Protein AF-A0AAN6EBW5-F1 (afdb_monomer_lite)

Radius of gyration: 32.03 Å; chains: 1; bounding box: 74×70×65 Å

Structure (mmCIF, N/CA/C/O backbone):
data_AF-A0AAN6EBW5-F1
#
_entry.id   AF-A0AAN6EBW5-F1
#
loop_
_atom_site.group_PDB
_atom_site.id
_atom_site.type_symbol
_atom_site.label_atom_id
_atom_site.label_alt_id
_atom_site.label_comp_id
_atom_site.label_asym_id
_atom_site.label_entity_id
_atom_site.label_seq_id
_atom_site.pdbx_PDB_ins_code
_atom_site.Cartn_x
_atom_site.Cartn_y
_atom_site.Cartn_z
_atom_site.occupancy
_atom_site.B_iso_or_equiv
_atom_site.auth_seq_id
_atom_site.auth_comp_id
_atom_site.auth_asym_id
_atom_site.auth_atom_id
_atom_site.pdbx_PDB_model_num
ATOM 1 N N . VAL A 1 1 ? 13.581 -22.774 18.047 1.00 49.53 1 VAL A N 1
ATOM 2 C CA . VAL A 1 1 ? 13.306 -22.225 16.690 1.00 49.53 1 VAL A CA 1
ATOM 3 C C . VAL A 1 1 ? 11.815 -22.361 16.428 1.00 49.53 1 VAL A C 1
ATOM 5 O O . VAL A 1 1 ? 11.277 -23.401 16.782 1.00 49.53 1 VAL A O 1
ATOM 8 N N . LYS A 1 2 ? 11.137 -21.331 15.899 1.00 40.56 2 LYS A N 1
ATOM 9 C CA . LYS A 1 2 ? 9.674 -21.364 15.716 1.00 40.56 2 LYS A CA 1
ATOM 10 C C . LYS A 1 2 ? 9.276 -22.321 14.591 1.00 40.56 2 LYS A C 1
ATOM 12 O O . LYS A 1 2 ? 9.759 -22.180 13.473 1.00 40.56 2 LYS A O 1
ATOM 17 N N . ASN A 1 3 ? 8.376 -23.254 14.891 1.00 42.88 3 ASN A N 1
ATOM 18 C CA . ASN A 1 3 ? 7.763 -24.141 13.909 1.00 42.88 3 ASN A CA 1
ATOM 19 C C . ASN A 1 3 ? 6.398 -23.558 13.508 1.00 42.88 3 ASN A C 1
ATOM 21 O O . ASN A 1 3 ? 5.498 -23.464 14.335 1.00 42.88 3 ASN A O 1
ATOM 25 N N . ILE A 1 4 ? 6.267 -23.093 12.264 1.00 55.03 4 ILE A N 1
ATOM 26 C CA . ILE A 1 4 ? 5.112 -22.288 11.819 1.00 55.03 4 ILE A CA 1
ATOM 27 C C . ILE A 1 4 ? 3.885 -23.159 11.484 1.00 55.03 4 ILE A C 1
ATOM 29 O O . ILE A 1 4 ? 2.756 -22.674 11.527 1.00 55.03 4 ILE A O 1
ATOM 33 N N . LEU A 1 5 ? 4.081 -24.450 11.194 1.00 50.72 5 LEU A N 1
ATOM 34 C CA . LEU A 1 5 ? 3.033 -25.337 10.666 1.00 50.72 5 LEU A CA 1
ATOM 35 C C . LEU A 1 5 ? 2.151 -25.998 11.736 1.00 50.72 5 LEU A C 1
ATOM 37 O O . LEU A 1 5 ? 1.096 -26.543 11.417 1.00 50.72 5 LEU A O 1
ATOM 41 N N . ARG A 1 6 ? 2.550 -25.950 13.009 1.00 49.75 6 ARG A N 1
ATOM 42 C CA . ARG A 1 6 ? 1.735 -26.408 14.141 1.00 49.75 6 ARG A CA 1
ATOM 43 C C . ARG A 1 6 ? 1.787 -25.335 15.220 1.00 49.75 6 ARG A C 1
ATOM 45 O O . ARG A 1 6 ? 2.864 -25.038 15.722 1.00 49.75 6 ARG A O 1
ATOM 52 N N . ARG A 1 7 ? 0.628 -24.772 15.591 1.00 50.88 7 ARG A N 1
ATOM 53 C CA . ARG A 1 7 ? 0.456 -23.785 16.685 1.00 50.88 7 ARG A CA 1
ATOM 54 C C . ARG A 1 7 ? 0.639 -24.422 18.076 1.00 50.88 7 ARG A C 1
ATOM 56 O O . ARG A 1 7 ? -0.199 -24.271 18.956 1.00 50.88 7 ARG A O 1
ATOM 63 N N . VAL A 1 8 ? 1.719 -25.174 18.249 1.00 45.28 8 VAL A N 1
ATOM 64 C CA . VAL A 1 8 ? 2.131 -25.810 19.498 1.00 45.28 8 VAL A CA 1
ATOM 65 C C . VAL A 1 8 ? 3.625 -25.544 19.616 1.00 45.28 8 VAL A C 1
ATOM 67 O O . VAL A 1 8 ? 4.414 -26.060 18.823 1.00 45.28 8 VAL A O 1
ATOM 70 N N . GLU A 1 9 ? 4.013 -24.685 20.556 1.00 50.59 9 GLU A N 1
ATOM 71 C CA . GLU A 1 9 ? 5.407 -24.276 20.748 1.00 50.59 9 GLU A CA 1
ATOM 72 C C . GLU A 1 9 ? 6.195 -25.383 21.466 1.00 50.59 9 GLU A C 1
ATOM 74 O O . GLU A 1 9 ? 6.533 -25.286 22.640 1.00 50.59 9 GLU A O 1
ATOM 79 N N . CYS A 1 10 ? 6.475 -26.476 20.755 1.00 65.94 10 CYS A N 1
ATOM 80 C CA . CYS A 1 10 ? 7.380 -27.512 21.239 1.00 65.94 10 CYS A CA 1
ATOM 81 C C . CYS A 1 10 ? 8.833 -27.054 21.066 1.00 65.94 10 CYS A C 1
ATOM 83 O O . CYS A 1 10 ? 9.298 -26.837 19.943 1.00 65.94 10 CYS A O 1
ATOM 85 N N . GLU A 1 11 ? 9.575 -26.962 22.167 1.00 74.69 11 GLU A N 1
ATOM 86 C CA . GLU A 1 11 ? 11.017 -26.741 22.120 1.00 74.69 11 GLU A CA 1
ATOM 87 C C . GLU A 1 11 ? 11.724 -27.968 21.527 1.00 74.69 11 GLU A C 1
ATOM 89 O O . GLU A 1 11 ? 11.731 -29.060 22.094 1.00 74.69 11 GLU A O 1
ATOM 94 N N . VAL A 1 12 ? 12.322 -27.790 20.347 1.00 83.19 12 VAL A N 1
ATOM 95 C CA . VAL A 1 12 ? 13.115 -28.822 19.670 1.00 83.19 12 VAL A CA 1
ATOM 96 C C . VAL A 1 12 ? 14.598 -28.505 19.852 1.00 83.19 12 VAL A C 1
ATOM 98 O O . VAL A 1 12 ? 15.058 -27.427 19.471 1.00 83.19 12 VAL A O 1
ATOM 101 N N . SER A 1 13 ? 15.355 -29.458 20.403 1.00 89.38 13 SER A N 1
ATOM 102 C CA . SER A 1 13 ? 16.817 -29.380 20.532 1.00 89.38 13 SER A CA 1
ATOM 103 C C . SER A 1 13 ? 17.491 -29.164 19.172 1.00 89.38 13 SER A C 1
ATOM 105 O O . SER A 1 13 ? 17.057 -29.741 18.171 1.00 89.38 13 SER A O 1
ATOM 107 N N . ARG A 1 14 ? 18.599 -28.411 19.141 1.00 82.88 14 ARG A N 1
ATOM 108 C CA . ARG A 1 14 ? 19.338 -28.067 17.910 1.00 82.88 14 ARG A CA 1
ATOM 109 C C . ARG A 1 14 ? 19.664 -29.286 17.036 1.00 82.88 14 ARG A C 1
ATOM 111 O O . ARG A 1 14 ? 19.463 -29.225 15.829 1.00 82.88 14 ARG A O 1
ATOM 118 N N . GLU A 1 15 ? 20.102 -30.389 17.639 1.00 89.62 15 GLU A N 1
ATOM 119 C CA . GLU A 1 15 ? 20.417 -31.647 16.940 1.00 89.62 15 GLU A CA 1
ATOM 120 C C . GLU A 1 15 ? 19.208 -32.213 16.181 1.00 89.62 15 GLU A C 1
ATOM 122 O O . GLU A 1 15 ? 19.296 -32.478 14.983 1.00 89.62 15 GLU A O 1
ATOM 127 N N . LYS A 1 16 ? 18.054 -32.326 16.854 1.00 79.75 16 LYS A N 1
ATOM 128 C CA . LYS A 1 16 ? 16.791 -32.775 16.244 1.00 79.75 16 LYS A CA 1
ATOM 129 C C . LYS A 1 16 ? 16.338 -31.854 15.111 1.00 79.75 16 LYS A C 1
ATOM 131 O O . LYS A 1 16 ? 15.851 -32.351 14.102 1.00 79.75 16 LYS A O 1
ATOM 136 N N . LEU A 1 17 ? 16.522 -30.537 15.245 1.00 85.12 17 LEU A N 1
ATOM 137 C CA . LEU A 1 17 ? 16.211 -29.588 14.172 1.00 85.12 17 LEU A CA 1
ATOM 138 C C . LEU A 1 17 ? 17.114 -29.798 12.946 1.00 85.12 17 LEU A C 1
ATOM 140 O O . LEU A 1 17 ? 16.611 -29.820 11.828 1.00 85.12 17 LEU A O 1
ATOM 144 N N . CYS A 1 18 ? 18.424 -29.981 13.140 1.00 88.94 18 CYS A N 1
ATOM 145 C CA . CYS A 1 18 ? 19.354 -30.266 12.044 1.00 88.94 18 CYS A CA 1
ATOM 146 C C . CYS A 1 18 ? 19.034 -31.598 11.349 1.00 88.94 18 CYS A C 1
ATOM 148 O O . CYS A 1 18 ? 19.020 -31.653 10.123 1.00 88.94 18 CYS A O 1
ATOM 150 N N . ALA A 1 19 ? 18.727 -32.650 12.114 1.00 88.75 19 ALA A N 1
ATOM 151 C CA . ALA A 1 19 ? 18.309 -33.937 11.560 1.00 88.75 19 ALA A CA 1
ATOM 152 C C . ALA A 1 19 ? 17.011 -33.819 10.740 1.00 88.75 19 ALA A C 1
ATOM 154 O O . ALA A 1 19 ? 16.925 -34.368 9.644 1.00 88.75 19 ALA A O 1
ATOM 155 N N . TRP A 1 20 ? 16.030 -33.059 11.239 1.00 90.81 20 TRP A N 1
ATOM 156 C CA . TRP A 1 20 ? 14.759 -32.835 10.548 1.00 90.81 20 TRP A CA 1
ATOM 157 C C . TRP A 1 20 ? 14.937 -32.035 9.249 1.00 90.81 20 TRP A C 1
ATOM 159 O O . TRP A 1 20 ? 14.422 -32.443 8.216 1.00 90.81 20 TRP A O 1
ATOM 169 N N . LEU A 1 21 ? 15.738 -30.962 9.264 1.00 91.62 21 LEU A N 1
ATOM 170 C CA . LEU A 1 21 ? 16.037 -30.169 8.063 1.00 91.62 21 LEU A CA 1
ATOM 171 C C . LEU A 1 21 ? 16.786 -30.974 6.990 1.00 91.62 21 LEU A C 1
ATOM 173 O O . LEU A 1 21 ? 16.494 -30.821 5.809 1.00 91.62 21 LEU A O 1
ATOM 177 N N . HIS A 1 22 ? 17.731 -31.843 7.364 1.00 94.06 22 HIS A N 1
ATOM 178 C CA . HIS A 1 22 ? 18.400 -32.710 6.387 1.00 94.06 22 HIS A CA 1
ATOM 179 C C . HIS A 1 22 ? 17.449 -33.748 5.771 1.00 94.06 22 HIS A C 1
ATOM 181 O O . HIS A 1 22 ? 17.570 -34.040 4.582 1.00 94.06 22 HIS A O 1
ATOM 187 N N . ALA A 1 23 ? 16.498 -34.279 6.547 1.00 92.62 23 ALA A N 1
ATOM 188 C CA . ALA A 1 23 ? 15.470 -35.181 6.029 1.00 92.62 23 ALA A CA 1
ATOM 189 C C . ALA A 1 23 ? 14.519 -34.462 5.053 1.00 92.62 23 ALA A C 1
ATOM 191 O O . ALA A 1 23 ? 14.296 -34.959 3.953 1.00 92.62 23 ALA A O 1
ATOM 192 N N . ASP A 1 24 ? 14.040 -33.271 5.422 1.00 92.25 24 ASP A N 1
ATOM 193 C CA . ASP A 1 24 ? 13.138 -32.425 4.624 1.00 92.25 24 ASP A CA 1
ATOM 194 C C . ASP A 1 24 ? 13.776 -32.003 3.282 1.00 92.25 24 ASP A C 1
ATOM 196 O O . ASP A 1 24 ? 13.194 -32.196 2.216 1.00 92.25 24 ASP A O 1
ATOM 200 N N . ILE A 1 25 ? 15.040 -31.555 3.303 1.00 92.69 25 ILE A N 1
ATOM 201 C CA . ILE A 1 25 ? 15.814 -31.243 2.085 1.00 92.69 25 ILE A CA 1
ATOM 202 C C . ILE A 1 25 ? 15.998 -32.492 1.203 1.00 92.69 25 ILE A C 1
ATOM 204 O O . ILE A 1 25 ? 15.897 -32.404 -0.023 1.00 92.69 25 ILE A O 1
ATOM 208 N N . GLY A 1 26 ? 16.258 -33.657 1.806 1.00 93.38 26 GLY A N 1
ATOM 209 C CA . GLY A 1 26 ? 16.386 -34.923 1.081 1.00 93.38 26 GLY A CA 1
ATOM 210 C C . GLY A 1 26 ? 15.079 -35.371 0.420 1.00 93.38 26 GLY A C 1
ATOM 211 O O . GLY A 1 26 ? 15.094 -35.841 -0.719 1.00 93.38 26 GLY A O 1
ATOM 212 N N . GLU A 1 27 ? 13.944 -35.187 1.096 1.00 92.75 27 GLU A N 1
ATOM 213 C CA . GLU A 1 27 ? 12.621 -35.472 0.538 1.00 92.75 27 GLU A CA 1
ATOM 214 C C . GLU A 1 27 ? 12.268 -34.510 -0.605 1.00 92.75 27 GLU A C 1
ATOM 216 O O . GLU A 1 27 ? 11.838 -34.968 -1.666 1.00 92.75 27 GLU A O 1
ATOM 221 N N . GLN A 1 28 ? 12.532 -33.209 -0.448 1.00 90.81 28 GLN A N 1
ATOM 222 C CA . GLN A 1 28 ? 12.297 -32.216 -1.498 1.00 90.81 28 GLN A CA 1
ATOM 223 C C . GLN A 1 28 ? 13.108 -32.527 -2.768 1.00 90.81 28 GLN A C 1
ATOM 225 O O . GLN A 1 28 ? 12.546 -32.549 -3.862 1.00 90.81 28 GLN A O 1
ATOM 230 N N . LEU A 1 29 ? 14.396 -32.870 -2.637 1.00 92.38 29 LEU A N 1
ATOM 231 C CA . LEU A 1 29 ? 15.234 -33.289 -3.772 1.00 92.38 29 LEU A CA 1
ATOM 232 C C . LEU A 1 29 ? 14.689 -34.543 -4.477 1.00 92.38 29 LEU A C 1
ATOM 234 O O . LEU A 1 29 ? 14.744 -34.642 -5.705 1.00 92.38 29 LEU A O 1
ATOM 238 N N . ARG A 1 30 ? 14.134 -35.498 -3.719 1.00 93.88 30 ARG A N 1
ATOM 239 C CA . ARG A 1 30 ? 13.504 -36.708 -4.271 1.00 93.88 30 ARG A CA 1
ATOM 240 C C . ARG A 1 30 ? 12.235 -36.375 -5.068 1.00 93.88 30 ARG A C 1
ATOM 242 O O . ARG A 1 30 ? 11.997 -36.988 -6.108 1.00 93.88 30 ARG A O 1
ATOM 249 N N . LEU A 1 31 ? 11.431 -35.420 -4.598 1.00 89.94 31 LEU A N 1
ATOM 250 C CA . LEU A 1 31 ? 10.229 -34.944 -5.292 1.00 89.94 31 LEU A CA 1
ATOM 251 C C . LEU A 1 31 ? 10.572 -34.157 -6.568 1.00 89.94 31 LEU A C 1
ATOM 253 O O . LEU A 1 31 ? 9.929 -34.358 -7.600 1.00 89.94 31 LEU A O 1
ATOM 257 N N . ASP A 1 32 ? 11.611 -33.322 -6.537 1.00 85.56 32 ASP A N 1
ATOM 258 C CA . ASP A 1 32 ? 12.073 -32.562 -7.705 1.00 85.56 32 ASP A CA 1
ATOM 259 C C . ASP A 1 32 ? 12.579 -33.498 -8.826 1.00 85.56 32 ASP A C 1
ATOM 261 O O . ASP A 1 32 ? 12.238 -33.317 -9.995 1.00 85.56 32 ASP A O 1
ATOM 265 N N . LEU A 1 33 ? 13.308 -34.569 -8.479 1.00 86.12 33 LEU A N 1
ATOM 266 C CA . LEU A 1 33 ? 13.688 -35.632 -9.424 1.00 86.12 33 LEU A CA 1
ATOM 267 C C . LEU A 1 33 ? 12.458 -36.330 -10.033 1.00 86.12 33 LEU A C 1
ATOM 269 O O . LEU A 1 33 ? 12.346 -36.440 -11.255 1.00 86.12 33 LEU A O 1
ATOM 273 N N . GLN A 1 34 ? 11.506 -36.748 -9.193 1.00 84.81 34 GLN A N 1
ATOM 274 C CA . GLN A 1 34 ? 10.309 -37.479 -9.625 1.00 84.81 34 GLN A CA 1
ATOM 275 C C . GLN A 1 34 ? 9.372 -36.626 -10.507 1.00 84.81 34 GLN A C 1
ATOM 277 O O . GLN A 1 34 ? 8.735 -37.137 -11.430 1.00 84.81 34 GLN A O 1
ATOM 282 N N . THR A 1 35 ? 9.297 -35.315 -10.262 1.00 80.12 35 THR A N 1
ATOM 283 C CA . THR A 1 35 ? 8.516 -34.381 -11.093 1.00 80.12 35 THR A CA 1
ATOM 284 C C . THR A 1 35 ? 9.205 -34.027 -12.411 1.00 80.12 35 THR A C 1
ATOM 286 O O . THR A 1 35 ? 8.514 -33.734 -13.390 1.00 80.12 35 THR A O 1
ATOM 289 N N . HIS A 1 36 ? 10.538 -34.108 -12.489 1.00 72.94 36 HIS A N 1
ATOM 290 C CA . HIS A 1 36 ? 11.264 -33.899 -13.740 1.00 72.94 36 HIS A CA 1
ATOM 291 C C . HIS A 1 36 ? 11.037 -35.044 -14.743 1.00 72.94 36 HIS A C 1
ATOM 293 O O . HIS A 1 36 ? 10.813 -34.778 -15.924 1.00 72.94 36 HIS A O 1
ATOM 299 N N . GLU A 1 37 ? 11.014 -36.306 -14.295 1.00 66.50 37 GLU A N 1
ATOM 300 C CA . GLU A 1 37 ? 10.726 -37.457 -15.174 1.00 66.50 37 GLU A CA 1
ATOM 301 C C . GLU A 1 37 ? 9.323 -37.370 -15.797 1.00 66.50 37 GLU A C 1
ATOM 303 O O . GLU A 1 37 ? 9.168 -37.512 -17.013 1.00 66.50 37 GLU A O 1
ATOM 308 N N . MET A 1 38 ? 8.315 -37.017 -14.991 1.00 61.47 38 MET A N 1
ATOM 309 C CA . MET A 1 38 ? 6.926 -36.818 -15.437 1.00 61.47 38 MET A CA 1
ATOM 310 C C . MET A 1 38 ? 6.768 -35.710 -16.495 1.00 61.47 38 MET A C 1
ATOM 312 O O . MET A 1 38 ? 5.769 -35.684 -17.211 1.00 61.47 38 MET A O 1
ATOM 316 N N . ARG A 1 39 ? 7.739 -34.793 -16.622 1.00 58.03 39 ARG A N 1
ATOM 317 C CA . ARG A 1 39 ? 7.708 -33.692 -17.600 1.00 58.03 39 ARG A CA 1
ATOM 318 C C . ARG A 1 39 ? 8.491 -33.983 -18.887 1.00 58.03 39 ARG A C 1
AT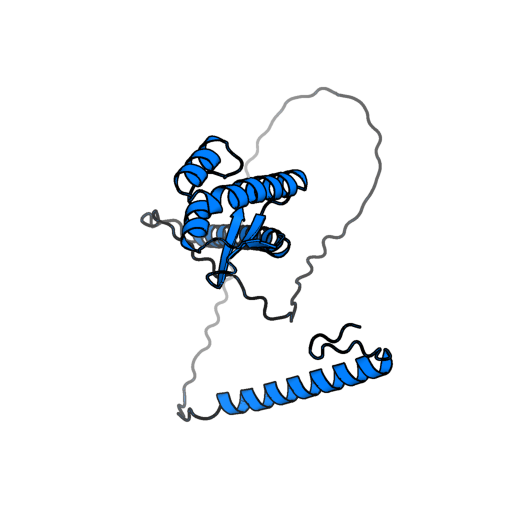OM 320 O O . ARG A 1 39 ? 8.333 -33.251 -19.862 1.00 58.03 39 ARG A O 1
ATOM 327 N N . SER A 1 40 ? 9.313 -35.031 -18.919 1.00 57.84 40 SER A N 1
ATOM 328 C CA . SER A 1 40 ? 10.160 -35.374 -20.075 1.00 57.84 40 SER A CA 1
ATOM 329 C C . SER A 1 40 ? 9.579 -36.466 -20.989 1.00 57.84 40 SER A C 1
ATOM 331 O O . SER A 1 40 ? 10.153 -36.748 -22.038 1.00 57.84 40 SER A O 1
ATOM 333 N N . GLY A 1 41 ? 8.444 -37.074 -20.628 1.00 49.56 41 GLY A N 1
ATOM 334 C CA . GLY A 1 41 ? 7.917 -38.277 -21.280 1.00 49.56 41 GLY A CA 1
ATOM 335 C C . GLY A 1 41 ? 6.673 -38.100 -22.158 1.00 49.56 41 GLY A C 1
ATOM 336 O O . GLY A 1 41 ? 5.631 -38.607 -21.780 1.00 49.56 41 GLY A O 1
ATOM 337 N N . THR A 1 42 ? 6.791 -37.459 -23.329 1.00 46.47 42 THR A N 1
ATOM 338 C CA . THR A 1 42 ? 6.214 -37.919 -24.626 1.00 46.47 42 THR A CA 1
ATOM 339 C C . THR A 1 42 ? 6.534 -36.903 -25.726 1.00 46.47 42 THR A C 1
ATOM 341 O O . THR A 1 42 ? 5.951 -35.822 -25.772 1.00 46.47 42 THR A O 1
ATOM 344 N N . GLY A 1 43 ? 7.442 -37.259 -26.635 1.00 43.25 43 GLY A N 1
ATOM 345 C CA . GLY A 1 43 ? 7.878 -36.383 -27.729 1.00 43.25 43 GLY A CA 1
ATOM 346 C C . GLY A 1 43 ? 8.818 -37.080 -28.711 1.00 43.25 43 GLY A C 1
ATOM 347 O O . GLY A 1 43 ? 9.793 -36.488 -29.161 1.00 43.25 43 GLY A O 1
ATOM 348 N N . LEU A 1 44 ? 8.565 -38.362 -28.998 1.00 52.84 44 LEU A N 1
ATOM 349 C CA . LEU A 1 44 ? 9.342 -39.137 -29.964 1.00 52.84 44 LEU A CA 1
ATOM 350 C C . LEU A 1 44 ? 9.110 -38.607 -31.385 1.00 52.84 44 LEU A C 1
ATOM 352 O O . LEU A 1 44 ? 8.140 -38.990 -32.035 1.00 52.84 44 LEU A O 1
ATOM 356 N N . VAL A 1 45 ? 10.040 -37.800 -31.897 1.00 49.12 45 VAL A N 1
ATOM 357 C CA . VAL A 1 45 ? 10.257 -37.674 -33.344 1.00 49.12 45 VAL A CA 1
ATOM 358 C C . VAL A 1 45 ? 11.753 -37.775 -33.622 1.00 49.12 45 VAL A C 1
ATOM 360 O O . VAL A 1 45 ? 12.527 -36.869 -33.326 1.00 49.12 45 VAL A O 1
ATOM 363 N N . SER A 1 46 ? 12.156 -38.918 -34.176 1.00 46.56 46 SER A N 1
ATOM 364 C CA . SER A 1 46 ? 13.498 -39.128 -34.718 1.00 46.56 46 SER A CA 1
ATOM 365 C C . SER A 1 46 ? 13.688 -38.275 -35.977 1.00 46.56 46 SER A C 1
ATOM 367 O O . SER A 1 46 ? 12.806 -38.249 -36.835 1.00 46.56 46 SER A O 1
ATOM 369 N N . GLY A 1 47 ? 14.829 -37.596 -36.101 1.00 38.22 47 GLY A N 1
ATOM 370 C CA . GLY A 1 47 ? 15.151 -36.726 -37.236 1.00 38.22 47 GLY A CA 1
ATOM 371 C C . GLY A 1 47 ? 16.661 -36.618 -37.435 1.00 38.22 47 GLY A C 1
ATOM 372 O O . GLY A 1 47 ? 17.340 -35.908 -36.701 1.00 38.22 47 GLY A O 1
ATOM 373 N N . MET A 1 48 ? 17.185 -37.371 -38.401 1.00 44.19 48 MET A N 1
ATOM 374 C CA . MET A 1 48 ? 18.617 -37.494 -38.704 1.00 44.19 48 MET A CA 1
ATOM 375 C C . MET A 1 48 ? 19.173 -36.313 -39.521 1.00 44.19 48 MET A C 1
ATOM 377 O O . MET A 1 48 ? 18.455 -35.756 -40.345 1.00 44.19 48 MET A O 1
ATOM 381 N N . ASN A 1 49 ? 20.500 -36.115 -39.426 1.00 37.78 49 ASN A N 1
ATOM 382 C CA . ASN A 1 49 ? 21.381 -35.457 -40.416 1.00 37.78 49 ASN A CA 1
ATOM 383 C C . ASN A 1 49 ? 21.181 -33.928 -40.641 1.00 37.78 49 ASN A C 1
ATOM 385 O O . ASN A 1 49 ? 20.134 -33.379 -40.336 1.00 37.78 49 ASN A O 1
ATOM 389 N N . THR A 1 50 ? 22.150 -33.136 -41.132 1.00 41.41 50 THR A N 1
ATOM 390 C CA . THR A 1 50 ? 23.489 -33.391 -41.723 1.00 41.41 50 THR A CA 1
ATOM 391 C C . THR A 1 50 ? 24.575 -32.423 -41.210 1.00 41.41 50 THR A C 1
ATOM 393 O O . THR A 1 50 ? 24.303 -31.285 -40.843 1.00 41.41 50 THR A O 1
ATOM 396 N N . SER A 1 51 ? 25.827 -32.868 -41.337 1.00 42.19 51 SER A N 1
ATOM 397 C CA . SER A 1 51 ? 27.096 -32.124 -41.470 1.00 42.19 51 SER A CA 1
ATOM 398 C C . SER A 1 51 ? 27.064 -30.811 -42.289 1.00 42.19 51 SER A C 1
ATOM 400 O O . SER A 1 51 ? 26.273 -30.738 -43.224 1.00 42.19 51 SER A O 1
ATOM 402 N N . ILE A 1 52 ? 28.023 -29.879 -42.058 1.00 41.03 52 ILE A N 1
ATOM 403 C CA . ILE A 1 52 ? 29.003 -29.324 -43.055 1.00 41.03 52 ILE A CA 1
ATOM 404 C C . ILE A 1 52 ? 29.752 -28.038 -42.587 1.00 41.03 52 ILE A C 1
ATOM 406 O O . ILE A 1 52 ? 29.131 -27.105 -42.094 1.00 41.03 52 ILE A O 1
ATOM 410 N N . SER A 1 53 ? 31.073 -27.972 -42.870 1.00 38.22 53 SER A N 1
ATOM 411 C CA . SER A 1 53 ? 32.010 -26.802 -42.881 1.00 38.22 53 SER A CA 1
ATOM 412 C C . SER A 1 53 ? 32.211 -25.997 -41.572 1.00 38.22 53 SER A C 1
ATOM 414 O O . SER A 1 53 ? 31.250 -25.622 -40.922 1.00 38.22 53 SER A O 1
ATOM 416 N N . MET A 1 54 ? 33.411 -25.666 -41.064 1.00 44.06 54 MET A N 1
ATOM 417 C CA . MET A 1 54 ? 34.730 -25.321 -41.647 1.00 44.06 54 MET A CA 1
ATOM 418 C C . MET A 1 54 ? 34.744 -24.146 -42.641 1.00 44.06 54 MET A C 1
ATOM 420 O O . MET A 1 54 ? 34.718 -24.357 -43.847 1.00 44.06 54 MET A O 1
ATOM 424 N N . VAL A 1 55 ? 34.940 -22.926 -42.124 1.00 45.88 55 VAL A N 1
ATOM 425 C CA . VAL A 1 55 ? 35.643 -21.832 -42.823 1.00 45.88 55 VAL A CA 1
ATOM 426 C C . VAL A 1 55 ? 36.536 -21.115 -41.808 1.00 45.88 55 VAL A C 1
ATOM 428 O O . VAL A 1 55 ? 36.037 -20.482 -40.878 1.00 45.88 55 VAL A O 1
ATOM 431 N N . GLY A 1 56 ? 37.854 -21.218 -41.979 1.00 43.28 56 GLY A N 1
ATOM 432 C CA . GLY A 1 56 ? 38.809 -20.331 -41.313 1.00 43.28 56 GLY A CA 1
ATOM 433 C C . GLY A 1 56 ? 38.916 -19.000 -42.059 1.00 43.28 56 GLY A C 1
ATOM 434 O O . GLY A 1 56 ? 38.652 -18.938 -43.261 1.00 43.28 56 GLY A O 1
ATOM 435 N N . ARG A 1 57 ? 39.315 -17.930 -41.365 1.00 42.38 57 ARG A N 1
ATOM 436 C CA . ARG A 1 57 ? 39.719 -16.684 -42.024 1.00 42.38 57 ARG A CA 1
ATOM 437 C C . ARG A 1 57 ? 40.745 -15.922 -41.197 1.00 42.38 57 ARG A C 1
ATOM 439 O O . ARG A 1 57 ? 40.395 -15.117 -40.336 1.00 42.38 57 ARG A O 1
ATOM 446 N N . ASP A 1 58 ? 42.006 -16.160 -41.525 1.00 43.25 58 ASP A N 1
ATOM 447 C CA . ASP A 1 58 ? 43.116 -15.306 -41.128 1.00 43.25 58 ASP A CA 1
ATOM 448 C C . ASP A 1 58 ? 42.999 -13.924 -41.793 1.00 43.25 58 ASP A C 1
ATOM 450 O O . ASP A 1 58 ? 42.374 -13.758 -42.847 1.00 43.25 58 ASP A O 1
ATOM 454 N N . GLY A 1 59 ? 43.585 -12.910 -41.158 1.00 41.72 59 GLY A N 1
ATOM 455 C CA . GLY A 1 59 ? 43.440 -11.515 -41.574 1.00 41.72 59 GLY A CA 1
ATOM 456 C C . GLY A 1 59 ? 44.438 -10.597 -40.880 1.00 41.72 59 GLY A C 1
ATOM 457 O O . GLY A 1 59 ? 44.053 -9.741 -40.088 1.00 41.72 59 GLY A O 1
ATOM 458 N N . SER A 1 60 ? 45.724 -10.795 -41.159 1.00 52.53 60 SER A N 1
ATOM 459 C CA . SER A 1 60 ? 46.798 -9.879 -40.774 1.00 52.53 60 SER A CA 1
ATOM 460 C C . SER A 1 60 ? 46.724 -8.569 -41.576 1.00 52.53 60 SER A C 1
ATOM 462 O O . SER A 1 60 ? 46.443 -8.575 -42.774 1.00 52.53 60 SER A O 1
ATOM 464 N N . GLY A 1 61 ? 46.981 -7.433 -40.915 1.00 39.03 61 GLY A N 1
ATOM 465 C CA . GLY A 1 61 ? 46.886 -6.104 -41.529 1.00 39.03 61 GLY A CA 1
ATOM 466 C C . GLY A 1 61 ? 47.574 -5.000 -40.720 1.00 39.03 61 GLY A C 1
ATOM 467 O O . GLY A 1 61 ? 47.042 -4.510 -39.729 1.00 39.03 61 GLY A O 1
ATOM 468 N N . THR A 1 62 ? 48.763 -4.617 -41.181 1.00 44.06 62 THR A N 1
ATOM 469 C CA . THR A 1 62 ? 49.497 -3.354 -40.942 1.00 44.06 62 THR A CA 1
ATOM 470 C C . THR A 1 62 ? 48.633 -2.106 -41.290 1.00 44.06 62 THR A C 1
ATOM 472 O O . THR A 1 62 ? 47.593 -2.260 -41.916 1.00 44.06 62 THR A O 1
ATOM 475 N N . GLN A 1 63 ? 48.935 -0.834 -40.960 1.00 38.78 63 GLN A N 1
ATOM 476 C CA . GLN A 1 63 ? 50.208 -0.131 -40.708 1.00 38.78 63 GLN A CA 1
ATOM 477 C C . GLN A 1 63 ? 49.986 1.263 -40.029 1.00 38.78 63 GLN A C 1
ATOM 479 O O . GLN A 1 63 ? 48.907 1.829 -40.137 1.00 38.78 63 GLN A O 1
ATOM 484 N N . LEU A 1 64 ? 51.041 1.792 -39.383 1.00 41.81 64 LEU A N 1
ATOM 485 C CA . LEU A 1 64 ? 51.519 3.196 -39.186 1.00 41.81 64 LEU A CA 1
ATOM 486 C C . LEU A 1 64 ? 50.637 4.465 -39.420 1.00 41.81 64 LEU A C 1
ATOM 488 O O . LEU A 1 64 ? 49.906 4.569 -40.396 1.00 41.81 64 LEU A O 1
ATOM 492 N N . GLY A 1 65 ? 50.909 5.524 -38.623 1.00 35.56 65 GLY A N 1
ATOM 493 C CA . GLY A 1 65 ? 50.555 6.939 -38.913 1.00 35.56 65 GLY A CA 1
ATOM 494 C C . GLY A 1 65 ? 50.276 7.814 -37.663 1.00 35.56 65 GLY A C 1
ATOM 495 O O . GLY A 1 65 ? 49.134 7.896 -37.236 1.00 35.56 65 GLY A O 1
ATOM 496 N N . LEU A 1 66 ? 51.261 8.274 -36.874 1.00 42.75 66 LEU A N 1
ATOM 497 C CA . LEU A 1 66 ? 52.066 9.520 -36.992 1.00 42.75 66 LEU A CA 1
ATOM 498 C C . LEU A 1 66 ? 51.342 10.887 -36.812 1.00 42.75 66 LEU A C 1
ATOM 500 O O . LEU A 1 66 ? 50.656 11.373 -37.699 1.00 42.75 66 LEU A O 1
ATOM 504 N N . SER A 1 67 ? 51.674 11.538 -35.680 1.00 39.78 67 SER A N 1
ATOM 505 C CA . SER A 1 67 ? 51.913 12.987 -35.450 1.00 39.78 67 SER A CA 1
ATOM 506 C C . SER A 1 67 ? 50.861 14.077 -35.748 1.00 39.78 67 SER A C 1
ATOM 508 O O . SER A 1 67 ? 50.560 14.352 -36.903 1.00 39.78 67 SER A O 1
ATOM 510 N N . SER A 1 68 ? 50.577 14.905 -34.727 1.00 44.09 68 SER A N 1
ATOM 511 C CA . SER A 1 68 ? 50.768 16.375 -34.802 1.00 44.09 68 SER A CA 1
ATOM 512 C C . SER A 1 68 ? 50.802 17.034 -33.408 1.00 44.09 68 SER A C 1
ATOM 514 O O . SER A 1 68 ? 50.078 16.609 -32.510 1.00 44.09 68 SER A O 1
ATOM 516 N N . SER A 1 69 ? 51.625 18.075 -33.238 1.00 46.75 69 SER A N 1
ATOM 517 C CA . SER A 1 69 ? 51.964 18.720 -31.951 1.00 46.75 69 SER A CA 1
ATOM 518 C C . SER A 1 69 ? 51.274 20.078 -31.716 1.00 46.75 69 SER A C 1
ATOM 520 O O . SER A 1 69 ? 50.938 20.771 -32.669 1.00 46.75 69 SER A O 1
ATOM 522 N N . GLY A 1 70 ? 51.193 20.511 -30.449 1.00 38.41 70 GLY A N 1
ATOM 523 C CA . GLY A 1 70 ? 50.903 21.894 -30.007 1.00 38.41 70 GLY A CA 1
ATOM 524 C C . GLY A 1 70 ? 50.568 21.909 -28.502 1.00 38.41 70 GLY A C 1
ATOM 525 O O . GLY A 1 70 ? 49.634 21.230 -28.102 1.00 38.41 70 GLY A O 1
ATOM 526 N N . ALA A 1 71 ? 51.371 22.444 -27.568 1.00 42.81 71 ALA A N 1
ATOM 527 C CA . ALA A 1 71 ? 51.801 23.843 -27.364 1.00 42.81 71 ALA A CA 1
ATOM 528 C C . ALA A 1 71 ? 50.607 24.798 -27.102 1.00 42.81 71 ALA A C 1
ATOM 530 O O . ALA A 1 71 ? 49.673 24.796 -27.888 1.00 42.81 71 ALA A O 1
ATOM 531 N N . ARG A 1 72 ? 50.581 25.669 -26.074 1.00 44.53 72 ARG A N 1
ATOM 532 C CA . ARG A 1 72 ? 51.572 26.045 -25.031 1.00 44.53 72 ARG A CA 1
ATOM 533 C C . ARG A 1 72 ? 50.908 27.001 -24.000 1.00 44.53 72 ARG A C 1
ATOM 535 O O . ARG A 1 72 ? 50.170 27.854 -24.467 1.00 44.53 72 ARG A O 1
ATOM 542 N N . LEU A 1 73 ? 51.324 26.976 -22.713 1.00 44.34 73 LEU A N 1
ATOM 543 C CA . LEU A 1 73 ? 51.280 28.093 -21.710 1.00 44.34 73 LEU A CA 1
ATOM 544 C C . LEU A 1 73 ? 49.864 28.668 -21.367 1.00 44.34 73 LEU A C 1
ATOM 546 O O . LEU A 1 73 ? 48.950 28.554 -22.163 1.00 44.34 73 LEU A O 1
ATOM 550 N N . SER A 1 74 ? 49.509 29.288 -20.232 1.00 41.62 74 SER A N 1
ATOM 551 C CA . SER A 1 74 ? 50.108 29.657 -18.921 1.00 41.62 74 SER A CA 1
ATOM 552 C C . SER A 1 74 ? 48.986 29.472 -17.850 1.00 41.62 74 SER A C 1
ATOM 554 O O . SER A 1 74 ? 47.877 29.115 -18.234 1.00 41.62 74 SER A O 1
ATOM 556 N N . SER A 1 75 ? 49.076 29.692 -16.529 1.00 44.50 75 SER A N 1
ATOM 557 C CA . SER A 1 75 ? 50.113 30.062 -15.537 1.00 44.50 75 SER A CA 1
ATOM 558 C C . SER A 1 75 ? 49.565 29.725 -14.121 1.00 44.50 75 SER A C 1
ATOM 560 O O . SER A 1 75 ? 48.409 29.332 -13.990 1.00 44.50 75 SER A O 1
ATOM 562 N N . ALA A 1 76 ? 50.368 29.883 -13.060 1.00 49.47 76 ALA A N 1
ATOM 563 C CA . ALA A 1 76 ? 49.944 29.749 -11.650 1.00 49.47 76 ALA A CA 1
ATOM 564 C C . ALA A 1 76 ? 49.506 31.129 -11.049 1.00 49.47 76 ALA A C 1
ATOM 566 O O . ALA A 1 76 ? 49.580 32.107 -11.800 1.00 49.47 76 ALA A O 1
ATOM 567 N N . PRO A 1 77 ? 49.043 31.264 -9.774 1.00 61.41 77 PRO A N 1
ATOM 568 C CA . PRO A 1 77 ? 49.826 30.876 -8.588 1.00 61.41 77 PRO A CA 1
ATOM 569 C C . PRO A 1 77 ? 49.064 30.230 -7.397 1.00 61.41 77 PRO A C 1
ATOM 571 O O . PRO A 1 77 ? 47.878 30.440 -7.175 1.00 61.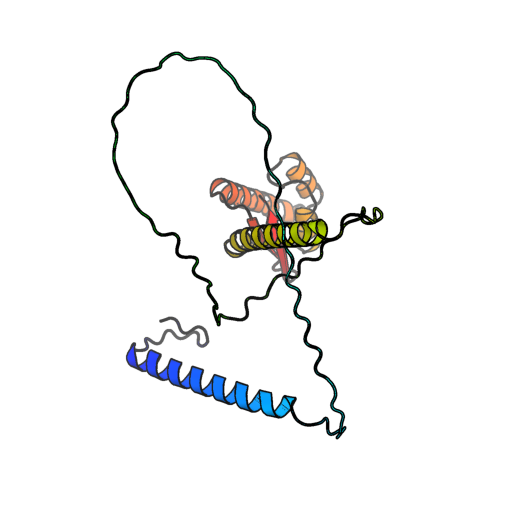41 77 PRO A O 1
ATOM 574 N N . SER A 1 78 ? 49.834 29.464 -6.613 1.00 57.03 78 SER A N 1
ATOM 575 C CA . SER A 1 78 ? 49.755 29.232 -5.153 1.00 57.03 78 SER A CA 1
ATOM 576 C C . SER A 1 78 ? 48.413 29.298 -4.395 1.00 57.03 78 SER A C 1
ATOM 578 O O . SER A 1 78 ? 47.864 30.376 -4.173 1.00 57.03 78 SER A O 1
ATOM 580 N N . ASN A 1 79 ? 48.074 28.192 -3.721 1.00 46.31 79 ASN A N 1
ATOM 581 C CA . ASN A 1 79 ? 47.620 28.265 -2.327 1.00 46.31 79 ASN A CA 1
ATOM 582 C C . ASN A 1 79 ? 48.326 27.188 -1.479 1.00 46.31 79 ASN A C 1
ATOM 584 O O . ASN A 1 79 ? 48.685 26.129 -1.995 1.00 46.31 79 ASN A O 1
ATOM 588 N N . MET A 1 80 ? 48.594 27.485 -0.206 1.00 51.34 80 MET A N 1
ATOM 589 C CA . MET A 1 80 ? 49.468 26.690 0.663 1.00 51.34 80 MET A CA 1
ATOM 590 C C . MET A 1 80 ? 48.711 25.668 1.519 1.00 51.34 80 MET A C 1
ATOM 592 O O . MET A 1 80 ? 47.666 25.970 2.080 1.00 51.34 80 MET A O 1
ATOM 596 N N . GLY A 1 81 ? 49.359 24.520 1.744 1.00 44.62 81 GLY A N 1
ATOM 597 C CA . GLY A 1 81 ? 49.311 23.806 3.023 1.00 44.62 81 GLY A CA 1
ATOM 598 C C . GLY A 1 81 ? 48.143 22.849 3.275 1.00 44.62 81 GLY A C 1
ATOM 599 O O . GLY A 1 81 ? 47.101 23.244 3.786 1.00 44.62 81 GLY A O 1
ATOM 600 N N . SER A 1 82 ? 48.390 21.544 3.114 1.00 43.50 82 SER A N 1
ATOM 601 C CA . SER A 1 82 ? 48.147 20.569 4.198 1.00 43.50 82 SER A CA 1
ATOM 602 C C . SER A 1 82 ? 48.798 19.201 3.931 1.00 43.50 82 SER A C 1
ATOM 604 O O . SER A 1 82 ? 48.673 18.620 2.861 1.00 43.50 82 SER A O 1
ATOM 606 N N . VAL A 1 83 ? 49.517 18.747 4.960 1.00 62.59 83 VAL A N 1
ATOM 607 C CA . VAL A 1 83 ? 49.946 17.392 5.362 1.00 62.59 83 VAL A CA 1
ATOM 608 C C . VAL A 1 83 ? 49.553 16.191 4.465 1.00 62.59 83 VAL A C 1
ATOM 610 O O . VAL A 1 83 ? 48.366 15.967 4.236 1.00 62.59 83 VAL A O 1
ATOM 613 N N . PRO A 1 84 ? 50.505 15.315 4.075 1.00 49.12 84 PRO A N 1
ATOM 614 C CA . PRO A 1 84 ? 50.183 14.019 3.484 1.00 49.12 84 PRO A CA 1
ATOM 615 C C . PRO A 1 84 ? 49.853 12.979 4.569 1.00 49.12 84 PRO A C 1
ATOM 617 O O . PRO A 1 84 ? 50.645 12.772 5.488 1.00 49.12 84 PRO A O 1
ATOM 620 N N . LEU A 1 85 ? 48.749 12.241 4.413 1.00 44.03 85 LEU A N 1
ATOM 621 C CA . LEU A 1 85 ? 48.579 10.947 5.081 1.00 44.03 85 LEU A CA 1
ATOM 622 C C . LEU A 1 85 ? 48.381 9.847 4.037 1.00 44.03 85 LEU A C 1
ATOM 624 O O . LEU A 1 85 ? 47.406 9.816 3.290 1.00 44.03 85 LEU A O 1
ATOM 628 N N . ASN A 1 86 ? 49.372 8.965 3.975 1.00 41.06 86 ASN A N 1
ATOM 629 C CA . ASN A 1 86 ? 49.444 7.854 3.043 1.00 41.06 86 ASN A CA 1
ATOM 630 C C . ASN A 1 86 ? 48.500 6.726 3.492 1.00 41.06 86 ASN A C 1
ATOM 632 O O . ASN A 1 86 ? 48.666 6.182 4.583 1.00 41.06 86 ASN A O 1
ATOM 636 N N . THR A 1 87 ? 47.533 6.327 2.664 1.00 41.72 87 THR A N 1
ATOM 637 C CA . THR A 1 87 ? 46.783 5.077 2.878 1.00 41.72 87 THR A CA 1
ATOM 638 C C . THR A 1 87 ? 46.506 4.396 1.544 1.00 41.72 87 THR A C 1
ATOM 640 O O . THR A 1 87 ? 45.506 4.634 0.871 1.00 41.72 87 THR A O 1
ATOM 643 N N . HIS A 1 88 ? 47.443 3.541 1.149 1.00 44.50 88 HIS A N 1
ATOM 644 C CA . HIS A 1 88 ? 47.330 2.695 -0.026 1.00 44.50 88 HIS A CA 1
ATOM 645 C C . HIS A 1 88 ? 46.501 1.447 0.302 1.00 44.50 88 HIS A C 1
ATOM 647 O O . HIS A 1 88 ? 46.975 0.563 1.010 1.00 44.50 88 HIS A O 1
ATOM 653 N N . ILE A 1 89 ? 45.283 1.354 -0.240 1.00 42.00 89 ILE A N 1
ATOM 654 C CA . ILE A 1 89 ? 44.526 0.097 -0.303 1.00 42.00 89 ILE A CA 1
ATOM 655 C C . ILE A 1 89 ? 44.077 -0.125 -1.750 1.00 42.00 89 ILE A C 1
ATOM 657 O O . ILE A 1 89 ? 43.049 0.379 -2.200 1.00 42.00 89 ILE A O 1
ATOM 661 N N . GLN A 1 90 ? 44.870 -0.898 -2.494 1.00 44.66 90 GLN A N 1
ATOM 662 C CA . GLN A 1 90 ? 44.387 -1.596 -3.685 1.00 44.66 90 GLN A CA 1
ATOM 663 C C . GLN A 1 90 ? 43.497 -2.761 -3.243 1.00 44.66 90 GLN A C 1
ATOM 665 O O . GLN A 1 90 ? 43.950 -3.643 -2.518 1.00 44.66 90 GLN A O 1
ATOM 670 N N . SER A 1 91 ? 42.245 -2.793 -3.700 1.00 38.62 91 SER A N 1
ATOM 671 C CA . SER A 1 91 ? 41.368 -3.976 -3.634 1.00 38.62 91 SER A CA 1
ATOM 672 C C . SER A 1 91 ? 40.224 -3.852 -4.643 1.00 38.62 91 SER A C 1
ATOM 674 O O . SER A 1 91 ? 39.051 -3.778 -4.292 1.00 38.62 91 SER A O 1
ATOM 676 N N . SER A 1 92 ? 40.563 -3.803 -5.932 1.00 42.72 92 SER A N 1
ATOM 677 C CA . SER A 1 92 ? 39.589 -3.899 -7.025 1.00 42.72 92 SER A CA 1
ATOM 678 C C . SER A 1 92 ? 39.411 -5.358 -7.460 1.00 42.72 92 SER A C 1
ATOM 680 O O . SER A 1 92 ? 39.839 -5.749 -8.546 1.00 42.72 92 SER A O 1
ATOM 682 N N . THR A 1 93 ? 38.787 -6.176 -6.614 1.00 40.38 93 THR A N 1
ATOM 683 C CA . THR A 1 93 ? 38.351 -7.534 -6.966 1.00 40.38 93 THR A CA 1
ATOM 684 C C . THR A 1 93 ? 36.926 -7.498 -7.510 1.00 40.38 93 THR A C 1
ATOM 686 O O . THR A 1 93 ? 35.948 -7.369 -6.775 1.00 40.38 93 THR A O 1
ATOM 689 N N . THR A 1 94 ? 36.795 -7.630 -8.830 1.00 42.66 94 THR A N 1
ATOM 690 C CA . THR A 1 94 ? 35.504 -7.788 -9.513 1.00 42.66 94 THR A CA 1
ATOM 691 C C . THR A 1 94 ? 34.956 -9.191 -9.238 1.00 42.66 94 THR A C 1
ATOM 693 O O . THR A 1 94 ? 35.153 -10.126 -10.012 1.00 42.66 94 THR A O 1
ATOM 696 N N . ALA A 1 95 ? 34.281 -9.358 -8.100 1.00 36.78 95 ALA A N 1
ATOM 697 C CA . ALA A 1 95 ? 33.610 -10.605 -7.756 1.00 36.78 95 ALA A CA 1
ATOM 698 C C . ALA A 1 95 ? 32.404 -10.822 -8.685 1.00 36.78 95 ALA A C 1
ATOM 700 O O . ALA A 1 95 ? 31.318 -10.287 -8.463 1.00 36.78 95 ALA A O 1
ATOM 701 N N . THR A 1 96 ? 32.599 -11.620 -9.737 1.00 41.88 96 THR A N 1
ATOM 702 C CA . THR A 1 96 ? 31.501 -12.115 -10.575 1.00 41.88 96 THR A CA 1
ATOM 703 C C . THR A 1 96 ? 30.745 -13.171 -9.776 1.00 41.88 96 THR A C 1
ATOM 705 O O . THR A 1 96 ? 31.112 -14.343 -9.767 1.00 41.88 96 THR A O 1
ATOM 708 N N . SER A 1 97 ? 29.709 -12.749 -9.053 1.00 45.25 97 SER A N 1
ATOM 709 C CA . SER A 1 97 ? 28.866 -13.632 -8.253 1.00 45.25 97 SER A CA 1
ATOM 710 C C . SER A 1 97 ? 27.942 -14.466 -9.145 1.00 45.25 97 SER A C 1
ATOM 712 O O . SER A 1 97 ? 26.771 -14.146 -9.349 1.00 45.25 97 SER A O 1
ATOM 714 N N . THR A 1 98 ? 28.451 -15.597 -9.641 1.00 40.19 98 THR A N 1
ATOM 715 C CA . THR A 1 98 ? 27.631 -16.709 -10.145 1.00 40.19 98 THR A CA 1
ATOM 716 C C . THR A 1 98 ? 26.895 -17.374 -8.981 1.00 40.19 98 THR A C 1
ATOM 718 O O . THR A 1 98 ? 27.240 -18.466 -8.537 1.00 40.19 98 THR A O 1
ATOM 721 N N . GLY A 1 99 ? 25.901 -16.670 -8.440 1.00 43.44 99 GLY A N 1
ATOM 722 C CA . GLY A 1 99 ? 25.047 -17.159 -7.369 1.00 43.44 99 GLY A CA 1
ATOM 723 C C . GLY A 1 99 ? 23.985 -18.111 -7.905 1.00 43.44 99 GLY A C 1
ATOM 724 O O . GLY A 1 99 ? 22.997 -17.671 -8.491 1.00 43.44 99 GLY A O 1
ATOM 725 N N . THR A 1 100 ? 24.146 -19.404 -7.633 1.00 49.00 100 THR A N 1
ATOM 726 C CA . THR A 1 100 ? 23.067 -20.401 -7.648 1.00 49.00 100 THR A CA 1
ATOM 727 C C . THR A 1 100 ? 22.120 -20.139 -6.472 1.00 49.00 100 THR A C 1
ATOM 729 O O . THR A 1 100 ? 22.116 -20.844 -5.467 1.00 49.00 100 THR A O 1
ATOM 732 N N . GLY A 1 101 ? 21.361 -19.048 -6.564 1.00 41.19 101 GLY A N 1
ATOM 733 C CA . GLY A 1 101 ? 20.462 -18.573 -5.518 1.00 41.19 101 GLY A CA 1
ATOM 734 C C . GLY A 1 101 ? 18.998 -18.696 -5.919 1.00 41.19 101 GLY A C 1
ATOM 735 O O . GLY A 1 101 ? 18.668 -18.475 -7.080 1.00 41.19 101 GLY A O 1
ATOM 736 N N . SER A 1 102 ? 18.167 -19.027 -4.921 1.00 46.59 102 SER A N 1
ATOM 737 C CA . SER A 1 102 ? 16.697 -18.937 -4.858 1.00 46.59 102 SER A CA 1
ATOM 738 C C . SER A 1 102 ? 16.028 -18.199 -6.019 1.00 46.59 102 SER A C 1
ATOM 740 O O . SER A 1 102 ? 16.444 -17.087 -6.347 1.00 46.59 102 SER A O 1
ATOM 742 N N . ALA A 1 103 ? 14.950 -18.782 -6.565 1.00 48.84 103 ALA A N 1
ATOM 743 C CA . ALA A 1 103 ? 14.122 -18.249 -7.650 1.00 48.84 103 ALA A CA 1
ATOM 744 C C . ALA A 1 103 ? 13.472 -16.894 -7.294 1.00 48.84 103 ALA A C 1
ATOM 746 O O . ALA A 1 103 ? 12.266 -16.768 -7.088 1.00 48.84 103 ALA A O 1
ATOM 747 N N . SER A 1 104 ? 14.307 -15.860 -7.238 1.00 54.66 104 SER A N 1
ATOM 748 C CA . SER A 1 104 ? 13.940 -14.470 -7.071 1.00 54.66 104 SER A CA 1
ATOM 749 C C . SER A 1 104 ? 13.110 -14.102 -8.284 1.00 54.66 104 SER A C 1
ATOM 751 O O . SER A 1 104 ? 13.623 -14.076 -9.406 1.00 54.66 104 SER A O 1
ATOM 753 N N . SER A 1 105 ? 11.812 -13.896 -8.058 1.00 68.75 105 SER A N 1
ATOM 754 C CA . SER A 1 105 ? 10.822 -13.571 -9.079 1.00 68.75 105 SER A CA 1
ATOM 755 C C . SER A 1 105 ? 11.247 -12.290 -9.795 1.00 68.75 105 SER A C 1
ATOM 757 O O . SER A 1 105 ? 10.970 -11.177 -9.336 1.00 68.75 105 SER A O 1
ATOM 759 N N . ARG A 1 106 ? 12.002 -12.454 -10.883 1.00 75.62 106 ARG A N 1
ATOM 760 C CA . ARG A 1 106 ? 12.654 -11.356 -11.585 1.00 75.62 106 ARG A CA 1
ATOM 761 C C . ARG A 1 106 ? 11.568 -10.480 -12.188 1.00 75.62 106 ARG A C 1
ATOM 763 O O . ARG A 1 106 ? 10.867 -10.915 -13.095 1.00 75.62 106 ARG A O 1
ATOM 770 N N . LEU A 1 107 ? 11.439 -9.266 -11.659 1.00 84.81 107 LEU A N 1
ATOM 771 C CA . LEU A 1 107 ? 10.428 -8.305 -12.089 1.00 84.81 107 LEU A CA 1
ATOM 772 C C . LEU A 1 107 ? 10.503 -8.109 -13.607 1.00 84.81 107 LEU A C 1
ATOM 774 O O . LEU A 1 107 ? 11.555 -7.748 -14.141 1.00 84.81 107 LEU A O 1
ATOM 778 N N . GLU A 1 108 ? 9.386 -8.343 -14.292 1.00 90.94 108 GLU A N 1
ATOM 779 C CA . GLU A 1 108 ? 9.274 -8.056 -15.714 1.00 90.94 108 GLU A CA 1
ATOM 780 C C . GLU A 1 108 ? 9.190 -6.538 -15.913 1.00 90.94 108 GLU A C 1
ATOM 782 O O . GLU A 1 108 ? 8.295 -5.871 -15.395 1.00 90.94 108 GLU A O 1
ATOM 787 N N . VAL A 1 109 ? 10.142 -5.975 -16.660 1.00 89.69 109 VAL A N 1
ATOM 788 C CA . VAL A 1 109 ? 10.194 -4.536 -16.945 1.00 89.69 109 VAL A CA 1
ATOM 789 C C . VAL A 1 109 ? 9.934 -4.302 -18.428 1.00 89.69 109 VAL A C 1
ATOM 791 O O . VAL A 1 109 ? 10.818 -4.461 -19.275 1.00 89.69 109 VAL A O 1
ATOM 794 N N . VAL A 1 110 ? 8.712 -3.880 -18.741 1.00 91.81 110 VAL A N 1
ATOM 795 C CA . VAL A 1 110 ? 8.291 -3.539 -20.104 1.00 91.81 110 VAL A CA 1
ATOM 796 C C . VAL A 1 110 ? 8.598 -2.066 -20.389 1.00 91.81 110 VAL A C 1
ATOM 798 O O . VAL A 1 110 ? 7.984 -1.161 -19.828 1.00 91.81 110 VAL A O 1
ATOM 801 N N . LEU A 1 111 ? 9.554 -1.804 -21.287 1.00 88.12 111 LEU A N 1
ATOM 802 C CA . LEU A 1 111 ? 9.894 -0.441 -21.707 1.00 88.12 111 LEU A CA 1
ATOM 803 C C . LEU A 1 111 ? 8.932 0.057 -22.797 1.00 88.12 111 LEU A C 1
ATOM 805 O O . LEU A 1 111 ? 9.157 -0.177 -23.986 1.00 88.12 111 LEU A O 1
ATOM 809 N N . VAL A 1 112 ? 7.904 0.802 -22.395 1.00 88.81 112 VAL A N 1
ATOM 810 C CA . VAL A 1 112 ? 7.011 1.521 -23.316 1.00 88.81 112 VAL A CA 1
ATOM 811 C C . VAL A 1 112 ? 7.682 2.829 -23.753 1.00 88.81 112 VAL A C 1
ATOM 813 O O . VAL A 1 112 ? 7.924 3.712 -22.935 1.00 88.81 112 VAL A O 1
ATOM 816 N N . ASN A 1 113 ? 8.002 2.966 -25.044 1.00 81.56 113 ASN A N 1
ATOM 817 C CA . ASN A 1 113 ? 8.604 4.182 -25.600 1.00 81.56 113 ASN A CA 1
ATOM 818 C C . ASN A 1 113 ? 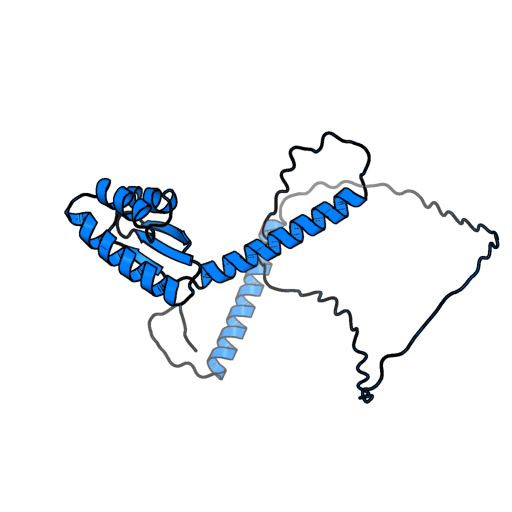7.795 4.678 -26.818 1.00 81.56 113 ASN A C 1
ATOM 820 O O . ASN A 1 113 ? 7.878 4.055 -27.879 1.00 81.56 113 ASN A O 1
ATOM 824 N N . PRO A 1 114 ? 7.058 5.801 -26.711 1.00 64.94 114 PRO A N 1
ATOM 825 C CA . PRO A 1 114 ? 6.212 6.309 -27.796 1.00 64.94 114 PRO A CA 1
ATOM 826 C C . PRO A 1 114 ? 6.997 6.936 -28.967 1.00 64.94 114 PRO A C 1
ATOM 828 O O . PRO A 1 114 ? 6.424 7.202 -30.019 1.00 64.94 114 PRO A O 1
ATOM 831 N N . GLN A 1 115 ? 8.303 7.180 -28.815 1.00 64.94 115 GLN A N 1
ATOM 832 C CA . GLN A 1 115 ? 9.123 7.981 -29.738 1.00 64.94 115 GLN A CA 1
ATOM 833 C C . GLN A 1 115 ? 10.000 7.141 -30.696 1.00 64.94 115 GLN A C 1
ATOM 835 O O . GLN A 1 115 ? 10.890 7.674 -31.355 1.00 64.94 115 GLN A O 1
ATOM 840 N N . GLN A 1 116 ? 9.774 5.827 -30.833 1.00 63.22 116 GLN A N 1
ATOM 841 C CA . GLN A 1 116 ? 10.668 4.928 -31.594 1.00 63.22 116 GLN A CA 1
ATOM 842 C C . GLN A 1 116 ? 10.736 5.144 -33.129 1.00 63.22 116 GLN A C 1
ATOM 844 O O . GLN A 1 116 ? 11.452 4.407 -33.810 1.00 63.22 116 GLN A O 1
ATOM 849 N N . LYS A 1 117 ? 10.052 6.144 -33.707 1.00 61.06 117 LYS A N 1
ATOM 850 C CA . LYS A 1 117 ? 10.018 6.368 -35.170 1.00 61.06 117 LYS A CA 1
ATOM 851 C C . LYS A 1 117 ? 11.358 6.805 -35.798 1.00 61.06 117 LYS A C 1
ATOM 853 O O . LYS A 1 117 ? 11.488 6.726 -37.018 1.00 61.06 117 LYS A O 1
ATOM 858 N N . THR A 1 118 ? 12.371 7.213 -35.026 1.00 59.88 118 THR A N 1
ATOM 859 C CA . THR A 1 118 ? 13.692 7.613 -35.556 1.00 59.88 118 THR A CA 1
ATOM 860 C C . THR A 1 118 ? 14.676 6.426 -35.654 1.00 59.88 118 THR A C 1
ATOM 862 O O . THR A 1 118 ? 15.112 5.815 -34.667 1.00 59.88 118 THR A O 1
ATOM 865 N N . LYS A 1 119 ? 15.023 6.053 -36.896 1.00 62.19 119 LYS A N 1
ATOM 866 C CA . LYS A 1 119 ? 15.616 4.737 -37.224 1.00 62.19 119 LYS A CA 1
ATOM 867 C C . LYS A 1 119 ? 17.125 4.560 -36.962 1.00 62.19 119 LYS A C 1
ATOM 869 O O . LYS A 1 119 ? 17.556 3.421 -36.819 1.00 62.19 119 LYS A O 1
ATOM 874 N N . ASN A 1 120 ? 17.927 5.619 -36.822 1.00 52.59 120 ASN A N 1
ATOM 875 C CA . ASN A 1 120 ? 19.383 5.533 -37.063 1.00 52.59 120 ASN A CA 1
ATOM 876 C C . ASN A 1 120 ? 20.300 5.592 -35.819 1.00 52.59 120 ASN A C 1
ATOM 878 O O . ASN A 1 120 ? 21.248 6.369 -35.802 1.00 52.59 120 ASN A O 1
ATOM 882 N N . LEU A 1 121 ? 20.065 4.777 -34.776 1.00 56.16 121 LEU A N 1
ATOM 883 C CA . LEU A 1 121 ? 21.015 4.694 -33.642 1.00 56.16 121 LEU A CA 1
ATOM 884 C C . LEU A 1 121 ? 20.929 3.377 -32.837 1.00 56.16 121 LEU A C 1
ATOM 886 O O . LEU A 1 121 ? 20.534 3.358 -31.676 1.00 56.16 121 LEU A O 1
ATOM 890 N N . ASN A 1 122 ? 21.256 2.237 -33.450 1.00 63.59 122 ASN A N 1
ATOM 891 C CA . ASN A 1 122 ? 20.876 0.929 -32.887 1.00 63.59 122 ASN A CA 1
ATOM 892 C C . ASN A 1 122 ? 21.769 0.397 -31.746 1.00 63.59 122 ASN A C 1
ATOM 894 O O . ASN A 1 122 ? 21.279 -0.359 -30.910 1.00 63.59 122 ASN A O 1
ATOM 898 N N . ARG A 1 123 ? 23.042 0.813 -31.640 1.00 60.97 123 ARG A N 1
ATOM 899 C CA . ARG A 1 123 ? 23.966 0.282 -30.611 1.00 60.97 123 ARG A CA 1
ATOM 900 C C . ARG A 1 123 ? 23.838 0.973 -29.245 1.00 60.97 123 ARG A C 1
ATOM 902 O O . ARG A 1 123 ? 23.929 0.307 -28.217 1.00 60.97 123 ARG A O 1
ATOM 909 N N . SER A 1 124 ? 23.559 2.279 -29.207 1.00 67.62 124 SER A N 1
ATOM 910 C CA . SER A 1 124 ? 23.301 3.010 -27.951 1.00 67.62 124 SER A CA 1
ATOM 911 C C . SER A 1 124 ? 21.949 2.637 -27.328 1.00 67.62 124 SER A C 1
ATOM 913 O O . SER A 1 124 ? 21.860 2.522 -26.105 1.00 67.62 124 SER A O 1
ATOM 915 N N . LYS A 1 125 ? 20.931 2.352 -28.158 1.00 80.12 125 LYS A N 1
ATOM 916 C CA . LYS A 1 125 ? 19.592 1.904 -27.729 1.00 80.12 125 LYS A CA 1
ATOM 917 C C . LYS A 1 125 ? 19.640 0.690 -26.793 1.00 80.12 125 LYS A C 1
ATOM 919 O O . LYS A 1 125 ? 18.896 0.670 -25.818 1.00 80.12 125 LYS A O 1
ATOM 924 N N . HIS A 1 126 ? 20.518 -0.291 -27.029 1.00 84.12 126 HIS A N 1
ATOM 925 C CA . HIS A 1 126 ? 20.629 -1.460 -26.145 1.00 84.12 126 HIS A CA 1
ATOM 926 C C . HIS A 1 126 ? 21.177 -1.090 -24.756 1.00 84.12 126 HIS A C 1
ATOM 928 O O . HIS A 1 126 ? 20.541 -1.400 -23.750 1.00 84.12 126 HIS A O 1
ATOM 934 N N . LYS A 1 127 ? 22.299 -0.352 -24.688 1.00 87.00 127 LYS A N 1
ATOM 935 C CA . LYS A 1 127 ? 22.878 0.114 -23.412 1.00 87.00 127 LYS A CA 1
ATOM 936 C C . LYS A 1 127 ? 21.896 1.002 -22.637 1.00 87.00 127 LYS A C 1
ATOM 938 O O . LYS A 1 127 ? 21.760 0.846 -21.428 1.00 87.00 127 LYS A O 1
ATOM 943 N N . GLN A 1 128 ? 21.177 1.887 -23.329 1.00 87.25 128 GLN A N 1
ATOM 944 C CA . GLN A 1 128 ? 20.142 2.730 -22.728 1.00 87.25 128 GLN A CA 1
ATOM 945 C C . GLN A 1 128 ? 18.951 1.905 -22.215 1.00 87.25 128 GLN A C 1
ATOM 947 O O . GLN A 1 128 ? 18.529 2.108 -21.081 1.00 87.25 128 GLN A O 1
ATOM 952 N N . LYS A 1 129 ? 18.436 0.945 -23.000 1.00 87.81 129 LYS A N 1
ATOM 953 C CA . LYS A 1 129 ? 17.359 0.036 -22.566 1.00 87.81 129 LYS A CA 1
ATOM 954 C C . LYS A 1 129 ? 17.767 -0.740 -21.315 1.00 87.81 129 LYS A C 1
ATOM 956 O O . LYS A 1 129 ? 16.979 -0.807 -20.376 1.00 87.81 129 LYS A O 1
ATOM 961 N N . MET A 1 130 ? 18.982 -1.289 -21.287 1.00 90.38 130 MET A N 1
ATOM 962 C CA . MET A 1 130 ? 19.510 -2.026 -20.138 1.00 90.38 130 MET A CA 1
ATOM 963 C C . MET A 1 130 ? 19.610 -1.131 -18.894 1.00 90.38 130 MET A C 1
ATOM 965 O O . MET A 1 130 ? 19.083 -1.495 -17.851 1.00 90.38 130 MET A O 1
ATOM 969 N N . MET A 1 131 ? 20.177 0.073 -19.023 1.00 92.12 131 MET A N 1
ATOM 970 C CA . MET A 1 131 ? 20.279 1.053 -17.932 1.00 92.12 131 MET A CA 1
ATOM 971 C C . MET A 1 131 ? 18.907 1.480 -17.380 1.00 92.12 131 MET A C 1
ATOM 973 O O . MET A 1 131 ? 18.728 1.573 -16.170 1.00 92.12 131 MET A O 1
ATOM 977 N N . LEU A 1 132 ? 17.924 1.729 -18.254 1.00 91.81 132 LEU A N 1
ATOM 978 C CA . LEU A 1 132 ? 16.555 2.060 -17.840 1.00 91.81 132 LEU A CA 1
ATOM 979 C C . LEU A 1 132 ? 15.872 0.878 -17.141 1.00 91.81 132 LEU A C 1
ATOM 981 O O . LEU A 1 132 ? 15.185 1.078 -16.145 1.00 91.81 132 LEU A O 1
ATOM 985 N N . THR A 1 133 ? 16.093 -0.340 -17.642 1.00 93.12 133 THR A N 1
ATOM 986 C CA . THR A 1 133 ? 15.562 -1.582 -17.061 1.00 93.12 133 THR A CA 1
ATOM 987 C C . THR A 1 133 ? 16.108 -1.808 -15.653 1.00 93.12 133 THR A C 1
ATOM 989 O O . THR A 1 133 ? 15.341 -2.030 -14.722 1.00 93.12 133 THR A 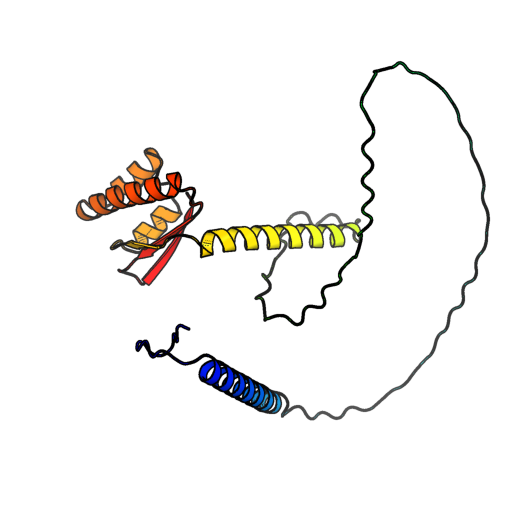O 1
ATOM 992 N N . ASP A 1 134 ? 17.424 -1.686 -15.491 1.00 93.38 134 ASP A N 1
ATOM 993 C CA . ASP A 1 134 ? 18.131 -1.863 -14.222 1.00 93.38 134 ASP A CA 1
ATOM 994 C C . ASP A 1 134 ? 17.746 -0.793 -13.185 1.00 93.38 134 ASP A C 1
ATOM 996 O O . ASP A 1 134 ? 17.422 -1.102 -12.035 1.00 93.38 134 ASP A O 1
ATOM 1000 N N . ARG A 1 135 ? 17.645 0.474 -13.615 1.00 95.19 135 ARG A N 1
ATOM 1001 C CA . ARG A 1 135 ? 17.159 1.575 -12.771 1.00 95.19 135 ARG A CA 1
ATOM 1002 C C . ARG A 1 135 ? 15.705 1.372 -12.336 1.00 95.19 135 ARG A C 1
ATOM 1004 O O . ARG A 1 135 ? 15.381 1.645 -11.181 1.00 95.19 135 ARG A O 1
ATOM 1011 N N . ALA A 1 136 ? 14.837 0.891 -13.228 1.00 95.56 136 ALA A N 1
ATOM 1012 C CA . ALA A 1 136 ? 13.445 0.590 -12.901 1.00 95.56 136 ALA A CA 1
ATOM 1013 C C . ALA A 1 136 ? 13.343 -0.581 -11.911 1.00 95.56 136 ALA A C 1
ATOM 1015 O O . ALA A 1 136 ? 12.697 -0.439 -10.875 1.00 95.56 136 ALA A O 1
ATOM 1016 N N . ALA A 1 137 ? 14.038 -1.694 -12.171 1.00 94.38 137 ALA A N 1
ATOM 1017 C CA . ALA A 1 137 ? 14.080 -2.852 -11.279 1.00 94.38 137 ALA A CA 1
ATOM 1018 C C . ALA A 1 137 ? 14.615 -2.489 -9.883 1.00 94.38 137 ALA A C 1
ATOM 1020 O O . ALA A 1 137 ? 14.017 -2.874 -8.878 1.00 94.38 137 ALA A O 1
ATOM 1021 N N . SER A 1 138 ? 15.679 -1.684 -9.810 1.00 94.38 138 SER A N 1
ATOM 1022 C CA . SER A 1 138 ? 16.229 -1.168 -8.549 1.00 94.38 138 SER A CA 1
ATOM 1023 C C . SER A 1 138 ? 15.218 -0.292 -7.800 1.00 94.38 138 SER A C 1
ATOM 1025 O O . SER A 1 138 ? 15.012 -0.465 -6.598 1.00 94.38 138 SER A O 1
ATOM 1027 N N . SER A 1 139 ? 14.531 0.611 -8.509 1.00 95.56 139 SER A N 1
ATOM 1028 C CA 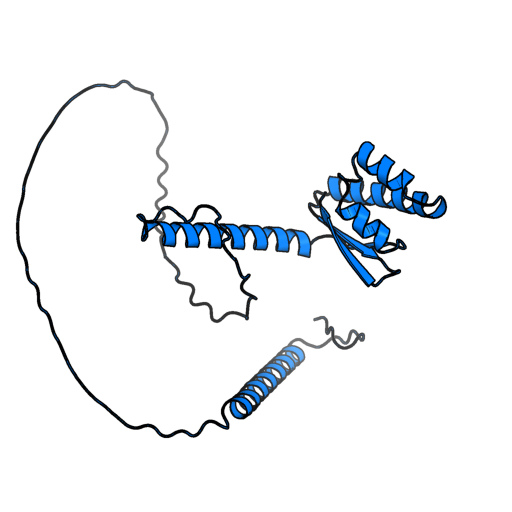. SER A 1 139 ? 13.516 1.491 -7.917 1.00 95.56 139 SER A CA 1
ATOM 1029 C C . SER A 1 139 ? 12.309 0.715 -7.383 1.00 95.56 139 SER A C 1
ATOM 1031 O O . SER A 1 139 ? 11.856 0.989 -6.274 1.00 95.56 139 SER A O 1
ATOM 1033 N N . VAL A 1 140 ? 11.795 -0.263 -8.137 1.00 95.00 140 VAL A N 1
ATOM 1034 C CA . VAL A 1 140 ? 10.671 -1.108 -7.696 1.00 95.00 140 VAL A CA 1
ATOM 1035 C C . VAL A 1 140 ? 11.095 -2.012 -6.542 1.00 95.00 140 VAL A C 1
ATOM 1037 O O . VAL A 1 140 ? 10.335 -2.160 -5.592 1.00 95.00 140 VAL A O 1
ATOM 1040 N N . SER A 1 141 ? 12.316 -2.556 -6.558 1.00 93.94 141 SER A N 1
ATOM 1041 C CA . SER A 1 141 ? 12.837 -3.375 -5.452 1.00 93.94 141 SER A CA 1
ATOM 1042 C C . SER A 1 141 ? 12.929 -2.581 -4.148 1.00 93.94 141 SER A C 1
ATOM 1044 O O . SER A 1 141 ? 12.536 -3.091 -3.100 1.00 93.94 141 SER A O 1
ATOM 1046 N N . ARG A 1 142 ? 13.364 -1.313 -4.210 1.00 93.88 142 ARG A N 1
ATOM 1047 C CA . ARG A 1 142 ? 13.353 -0.401 -3.059 1.00 93.88 142 ARG A CA 1
ATOM 1048 C C . ARG A 1 142 ? 11.933 -0.156 -2.541 1.00 93.88 142 ARG A C 1
ATOM 1050 O O . ARG A 1 142 ? 11.681 -0.382 -1.362 1.00 93.88 142 ARG A O 1
ATOM 1057 N N . VAL A 1 143 ? 11.009 0.261 -3.413 1.00 95.31 143 VAL A N 1
ATOM 1058 C CA . VAL A 1 143 ? 9.605 0.523 -3.032 1.00 95.31 143 VAL A CA 1
ATOM 1059 C C . VAL A 1 143 ? 8.949 -0.732 -2.456 1.00 95.31 143 VAL A C 1
ATOM 1061 O O . VAL A 1 143 ? 8.273 -0.661 -1.439 1.00 95.31 143 VAL A O 1
ATOM 1064 N N . MET A 1 144 ? 9.193 -1.901 -3.049 1.00 94.12 144 MET A N 1
ATOM 1065 C CA . MET A 1 144 ? 8.684 -3.177 -2.550 1.00 94.12 144 MET A CA 1
ATOM 1066 C C . MET A 1 144 ? 9.301 -3.570 -1.199 1.00 94.12 144 MET A C 1
ATOM 1068 O O . MET A 1 144 ? 8.632 -4.232 -0.412 1.00 94.12 144 MET A O 1
ATOM 1072 N N . GLY A 1 145 ? 10.534 -3.154 -0.897 1.00 93.62 145 GLY A N 1
ATOM 1073 C CA . GLY A 1 145 ? 11.110 -3.250 0.446 1.00 93.62 145 GLY A CA 1
ATOM 1074 C C . GLY A 1 145 ? 10.334 -2.401 1.456 1.00 93.62 145 GLY A C 1
ATOM 1075 O O . GLY A 1 145 ? 9.825 -2.939 2.435 1.00 93.62 145 GLY A O 1
ATOM 1076 N N . GLU A 1 146 ? 10.167 -1.108 1.162 1.00 94.56 146 GLU A N 1
ATOM 1077 C CA . GLU A 1 146 ? 9.423 -0.149 1.999 1.00 94.56 146 GLU A CA 1
ATOM 1078 C C . GLU A 1 146 ? 7.962 -0.610 2.232 1.00 94.56 146 GLU A C 1
ATOM 1080 O O . GLU A 1 146 ? 7.479 -0.609 3.365 1.00 94.56 146 GLU A O 1
ATOM 1085 N N . VAL A 1 147 ? 7.287 -1.102 1.186 1.00 96.06 147 VAL A N 1
ATOM 1086 C CA . VAL A 1 147 ? 5.919 -1.656 1.228 1.00 96.06 147 VAL A CA 1
ATOM 1087 C C . VAL A 1 147 ? 5.831 -2.976 2.006 1.00 96.06 147 VAL A C 1
ATOM 1089 O O . VAL A 1 147 ? 4.838 -3.206 2.694 1.00 96.06 147 VAL A O 1
ATOM 1092 N N . LYS A 1 148 ? 6.844 -3.852 1.948 1.00 95.19 148 LYS A N 1
ATOM 1093 C CA . LYS A 1 148 ? 6.870 -5.098 2.744 1.00 95.19 148 LYS A CA 1
ATOM 1094 C C . LYS A 1 148 ? 7.044 -4.840 4.242 1.00 95.19 148 LYS A C 1
ATOM 1096 O O . LYS A 1 148 ? 6.553 -5.629 5.041 1.00 95.19 148 LYS A O 1
ATOM 1101 N N . SER A 1 149 ? 7.720 -3.754 4.618 1.00 94.88 149 SER A N 1
ATOM 1102 C CA . SER A 1 149 ? 7.845 -3.301 6.013 1.00 94.88 149 SER A CA 1
ATOM 1103 C C . SER A 1 149 ? 6.677 -2.441 6.513 1.00 94.88 149 SER A C 1
ATOM 1105 O O . SER A 1 149 ? 6.664 -2.066 7.683 1.00 94.88 149 SER A O 1
ATOM 1107 N N . ALA A 1 150 ? 5.722 -2.087 5.649 1.00 97.38 150 ALA A N 1
ATOM 1108 C CA . ALA A 1 150 ? 4.641 -1.175 6.003 1.00 97.38 150 ALA A CA 1
ATOM 1109 C C . ALA A 1 150 ? 3.679 -1.794 7.041 1.00 97.38 150 ALA A C 1
ATOM 1111 O O . ALA A 1 150 ? 3.301 -2.962 6.902 1.00 97.38 150 ALA A O 1
ATOM 1112 N N . PRO A 1 151 ? 3.231 -1.029 8.056 1.00 97.88 151 PRO A N 1
ATOM 1113 C CA . PRO A 1 151 ? 2.252 -1.506 9.026 1.00 97.88 151 PRO A CA 1
ATOM 1114 C C . PRO A 1 151 ? 0.893 -1.750 8.356 1.00 97.88 151 PRO A C 1
ATOM 1116 O O . PRO A 1 151 ? 0.556 -1.113 7.355 1.00 97.88 151 PRO A O 1
ATOM 1119 N N . VAL A 1 152 ? 0.104 -2.662 8.928 1.00 98.12 152 VAL A N 1
ATOM 1120 C CA . VAL A 1 152 ? -1.224 -3.039 8.424 1.00 98.12 152 VAL A CA 1
ATOM 1121 C C . VAL A 1 152 ? -2.305 -2.517 9.365 1.00 98.12 152 VAL A C 1
ATOM 1123 O O . VAL A 1 152 ? -2.340 -2.882 10.539 1.00 98.12 152 VAL A O 1
ATOM 1126 N N . LEU A 1 153 ? -3.204 -1.688 8.838 1.00 97.88 153 LEU A N 1
ATOM 1127 C CA . LEU A 1 153 ? -4.409 -1.221 9.514 1.00 97.88 153 LEU A CA 1
ATOM 1128 C C . LEU A 1 153 ? -5.622 -2.002 9.009 1.00 97.88 153 LEU A C 1
ATOM 1130 O O . LEU A 1 153 ? -5.965 -1.951 7.826 1.00 97.88 153 LEU A O 1
ATOM 1134 N N . VAL A 1 154 ? -6.283 -2.709 9.924 1.00 97.69 154 VAL A N 1
ATOM 1135 C CA . VAL A 1 154 ? -7.547 -3.411 9.676 1.00 97.69 154 VAL A CA 1
ATOM 1136 C C . VAL A 1 154 ? -8.698 -2.450 9.957 1.00 97.69 154 VAL A C 1
ATOM 1138 O O . VAL A 1 154 ? -8.776 -1.876 11.039 1.00 97.69 154 VAL A O 1
ATOM 1141 N N . LEU A 1 155 ? -9.582 -2.266 8.977 1.00 96.00 155 LEU A N 1
ATOM 1142 C CA . LEU A 1 155 ? -10.652 -1.273 8.996 1.00 96.00 155 LEU A CA 1
ATOM 1143 C C . LEU A 1 155 ? -12.008 -1.924 8.712 1.00 96.00 155 LEU A C 1
ATOM 1145 O O . LEU A 1 155 ? -12.154 -2.709 7.774 1.00 96.00 155 LEU A O 1
ATOM 1149 N N . ASP A 1 156 ? -13.036 -1.504 9.449 1.00 95.25 156 ASP A N 1
ATOM 1150 C CA . ASP A 1 156 ? -14.429 -1.923 9.236 1.00 95.25 156 ASP A CA 1
ATOM 1151 C C . ASP A 1 156 ? -15.148 -1.087 8.143 1.00 95.25 156 ASP A C 1
ATOM 1153 O O . ASP A 1 156 ? -16.355 -0.828 8.174 1.00 95.25 156 ASP A O 1
ATOM 1157 N N . LEU A 1 157 ? -14.384 -0.625 7.150 1.00 93.31 157 LEU A N 1
ATOM 1158 C CA . LEU A 1 157 ? -14.855 0.194 6.032 1.00 93.31 157 LEU A CA 1
ATOM 1159 C C . LEU A 1 157 ? -15.076 -0.672 4.787 1.00 93.31 157 LEU A C 1
ATOM 1161 O O . LEU A 1 157 ? -14.322 -1.608 4.537 1.00 93.31 157 LEU A O 1
ATOM 1165 N N . GLY A 1 158 ? -16.093 -0.354 3.983 1.00 94.38 158 GLY A N 1
ATOM 1166 C CA . GLY A 1 158 ? -16.364 -1.069 2.729 1.00 94.38 158 GLY A CA 1
ATOM 1167 C C . GLY A 1 158 ? -15.325 -0.775 1.631 1.00 94.38 158 GLY A C 1
ATOM 1168 O O . GLY A 1 158 ? -14.735 0.313 1.628 1.00 94.38 158 GLY A O 1
ATOM 1169 N N . PRO A 1 159 ? -15.128 -1.692 0.663 1.00 94.88 159 PRO A N 1
ATOM 1170 C CA . PRO A 1 159 ? -14.108 -1.558 -0.382 1.00 94.88 159 PRO A CA 1
ATOM 1171 C C . PRO A 1 159 ? -14.287 -0.303 -1.250 1.00 94.88 159 PRO A C 1
ATOM 1173 O O . PRO A 1 159 ? -13.297 0.292 -1.665 1.00 94.88 159 PRO A O 1
ATOM 1176 N N . GLU A 1 160 ? -15.522 0.171 -1.458 1.00 93.62 160 GLU A N 1
ATOM 1177 C CA . GLU A 1 160 ? -15.805 1.431 -2.168 1.00 93.62 160 GLU A CA 1
ATOM 1178 C C . GLU A 1 160 ? -15.107 2.643 -1.546 1.00 93.62 160 GLU A C 1
ATOM 1180 O O . GLU A 1 160 ? -14.595 3.507 -2.259 1.00 93.62 160 GLU A O 1
ATOM 1185 N N . LEU A 1 161 ? -15.072 2.712 -0.213 1.00 92.56 161 LEU A N 1
ATOM 1186 C CA . LEU A 1 161 ? -14.466 3.834 0.491 1.00 92.56 161 LEU A CA 1
ATOM 1187 C C . LEU A 1 161 ? -12.937 3.731 0.479 1.00 92.56 161 LEU A C 1
ATOM 1189 O O . LEU A 1 161 ? -12.275 4.744 0.278 1.00 92.56 161 LEU A O 1
ATOM 1193 N N . LEU A 1 162 ? -12.377 2.519 0.591 1.00 93.94 162 LEU A N 1
ATOM 1194 C CA . LEU A 1 162 ? -10.938 2.293 0.398 1.00 93.94 162 LEU A CA 1
ATOM 1195 C C . LEU A 1 162 ? -10.501 2.691 -1.021 1.00 93.94 162 LEU A C 1
ATOM 1197 O O . LEU A 1 162 ? -9.521 3.416 -1.176 1.00 93.94 162 LEU A O 1
ATOM 1201 N N . ARG A 1 163 ? -11.255 2.308 -2.060 1.00 93.06 163 ARG A N 1
ATOM 1202 C CA . ARG A 1 163 ? -10.954 2.708 -3.446 1.00 93.06 163 ARG A CA 1
ATOM 1203 C C . ARG A 1 163 ? -10.968 4.227 -3.642 1.00 93.06 163 ARG A C 1
ATOM 1205 O O . ARG A 1 163 ? -10.119 4.745 -4.359 1.00 93.06 163 ARG A O 1
ATOM 1212 N N . ARG A 1 164 ? -11.871 4.950 -2.968 1.00 90.31 164 ARG A N 1
ATOM 1213 C CA . ARG A 1 164 ? -11.886 6.427 -2.961 1.00 90.31 164 ARG A CA 1
ATOM 1214 C C . ARG A 1 164 ? -10.687 7.015 -2.208 1.00 90.31 164 ARG A C 1
ATOM 1216 O O . ARG A 1 164 ? -10.049 7.926 -2.724 1.00 90.31 164 ARG A O 1
ATOM 1223 N N . LEU A 1 165 ? -10.328 6.456 -1.048 1.00 91.25 165 LEU A N 1
ATOM 1224 C CA . LEU A 1 165 ? -9.132 6.844 -0.282 1.00 91.25 165 LEU A CA 1
ATOM 1225 C C . LEU A 1 165 ? -7.824 6.669 -1.070 1.00 91.25 165 LEU A C 1
ATOM 1227 O O . LEU A 1 165 ? -6.879 7.412 -0.832 1.00 91.25 165 LEU A O 1
ATOM 1231 N N . ALA A 1 166 ? -7.764 5.709 -1.997 1.00 89.56 166 ALA A N 1
ATOM 1232 C CA . ALA A 1 166 ? -6.614 5.503 -2.879 1.00 89.56 166 ALA A CA 1
ATOM 1233 C C . ALA A 1 166 ? -6.534 6.502 -4.054 1.00 89.56 166 ALA A C 1
ATOM 1235 O O . ALA A 1 166 ? -5.465 6.651 -4.643 1.00 89.56 166 ALA A O 1
ATOM 1236 N N . GLY A 1 167 ? -7.653 7.137 -4.429 1.00 84.50 167 GLY A N 1
ATOM 1237 C CA . GLY A 1 167 ? -7.741 8.046 -5.580 1.00 84.50 167 GLY A CA 1
ATOM 1238 C C . GLY A 1 167 ? -7.743 9.538 -5.230 1.00 84.50 167 GLY A C 1
ATOM 1239 O O . GLY A 1 167 ? -7.299 10.351 -6.038 1.00 84.50 167 GLY A O 1
ATOM 1240 N N . GLU A 1 168 ? -8.232 9.912 -4.046 1.00 82.44 168 GLU A N 1
ATOM 1241 C CA . GLU A 1 168 ? -8.233 11.304 -3.580 1.00 82.44 168 GLU A CA 1
ATOM 1242 C C . GLU A 1 168 ? -6.835 11.769 -3.112 1.00 82.44 168 GLU A C 1
ATOM 1244 O O . GLU A 1 168 ? -6.024 10.955 -2.661 1.00 82.44 168 GLU A O 1
ATOM 1249 N N . PRO A 1 169 ? -6.530 13.084 -3.169 1.00 74.00 169 PRO A N 1
ATOM 1250 C CA . PRO A 1 169 ? -5.338 13.634 -2.536 1.00 74.00 169 PRO A CA 1
ATOM 1251 C C . PRO A 1 169 ? -5.322 13.316 -1.036 1.00 74.00 169 PRO A C 1
ATOM 1253 O O . PRO A 1 169 ? -6.359 13.322 -0.372 1.00 74.00 169 PRO A O 1
ATOM 1256 N N . THR A 1 170 ? -4.116 13.071 -0.522 1.00 86.62 170 THR A N 1
ATOM 1257 C CA . THR A 1 170 ? -3.802 12.522 0.802 1.00 86.62 170 THR A CA 1
ATOM 1258 C C . THR A 1 170 ? -4.789 12.963 1.895 1.00 86.62 170 THR A C 1
ATOM 1260 O O . THR A 1 170 ? -4.896 14.160 2.170 1.00 86.62 170 THR A O 1
ATOM 1263 N N . ILE A 1 171 ? -5.449 12.020 2.588 1.00 94.06 171 ILE A N 1
ATOM 1264 C CA . ILE A 1 171 ? -6.404 12.288 3.699 1.00 94.06 171 ILE A CA 1
ATOM 1265 C C . ILE A 1 171 ? -5.781 13.090 4.857 1.00 94.06 171 ILE A C 1
ATOM 1267 O O . ILE A 1 171 ? -6.472 13.666 5.691 1.00 94.06 171 ILE A O 1
ATOM 1271 N N . LEU A 1 172 ? -4.453 13.151 4.911 1.00 94.50 172 LEU A N 1
ATOM 1272 C CA . LEU A 1 172 ? -3.711 13.986 5.848 1.00 94.50 172 LEU A CA 1
ATOM 1273 C C . LEU A 1 172 ? -3.910 15.490 5.578 1.00 94.50 172 LEU A C 1
ATOM 1275 O O . LEU A 1 172 ? -3.841 16.279 6.518 1.00 94.50 172 LEU A O 1
ATOM 1279 N N . SER A 1 173 ? -4.207 15.877 4.332 1.00 95.38 173 SER A N 1
ATOM 1280 C CA . SER A 1 173 ? -4.594 17.239 3.948 1.00 95.38 173 SER A CA 1
ATOM 1281 C C . SER A 1 173 ? -6.049 17.532 4.324 1.00 95.38 173 SER A C 1
ATOM 1283 O O . SER A 1 173 ? -6.922 16.682 4.158 1.00 95.38 173 SER A O 1
ATOM 1285 N N . ASP A 1 174 ? -6.343 18.751 4.782 1.00 95.38 174 ASP A N 1
ATOM 1286 C CA . ASP A 1 174 ? -7.708 19.112 5.198 1.00 95.38 174 ASP A CA 1
ATOM 1287 C C . ASP A 1 174 ? -8.712 19.120 4.037 1.00 95.38 174 ASP A C 1
ATOM 1289 O O . ASP A 1 174 ? -9.887 18.811 4.232 1.00 95.38 174 ASP A O 1
ATOM 1293 N N . SER A 1 175 ? -8.257 19.413 2.815 1.00 95.12 175 SER A N 1
ATOM 1294 C CA . SER A 1 175 ? -9.089 19.363 1.611 1.00 95.12 175 SER A CA 1
ATOM 1295 C C . SER A 1 175 ? -9.444 17.927 1.211 1.00 95.12 175 SER A C 1
ATOM 1297 O O . SER A 1 175 ? -10.616 17.654 0.950 1.00 95.12 175 SER A O 1
ATOM 1299 N N . GLY A 1 176 ? -8.476 17.002 1.219 1.00 92.94 176 GLY A N 1
ATOM 1300 C CA . GLY A 1 176 ? -8.722 15.572 1.003 1.00 92.94 176 GLY A CA 1
ATOM 1301 C C . GLY A 1 176 ? -9.609 14.979 2.100 1.00 92.94 176 GLY A C 1
ATOM 1302 O O . GLY A 1 176 ? -10.626 14.350 1.811 1.00 92.94 176 GLY A O 1
ATOM 1303 N N . TYR A 1 177 ? -9.297 15.273 3.3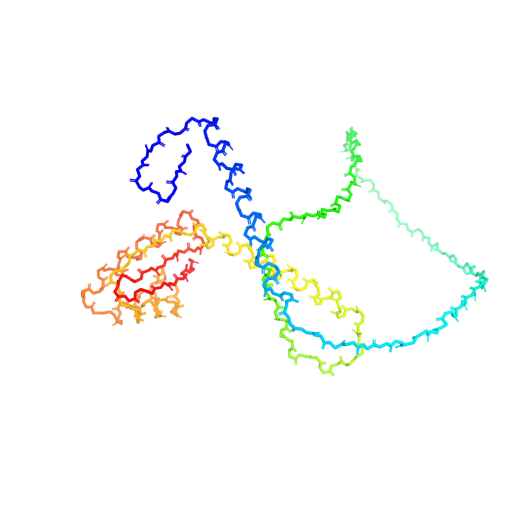65 1.00 94.94 177 TYR A N 1
ATOM 1304 C CA . TYR A 1 177 ? -10.100 14.872 4.521 1.00 94.94 177 TYR A CA 1
ATOM 1305 C C . TYR A 1 177 ? -11.563 15.321 4.413 1.00 94.94 177 TYR A C 1
ATOM 1307 O O . TYR A 1 177 ? -12.468 14.505 4.588 1.00 94.94 177 TYR A O 1
ATOM 1315 N N . LYS A 1 178 ? -11.808 16.596 4.076 1.00 95.50 178 LYS A N 1
ATOM 1316 C CA . LYS A 1 178 ? -13.166 17.138 3.939 1.00 95.50 178 LYS A CA 1
ATOM 1317 C C . LYS A 1 178 ? -13.974 16.385 2.876 1.00 95.50 178 LYS A C 1
ATOM 1319 O O . LYS A 1 178 ? -15.082 15.951 3.181 1.00 95.50 178 LYS A O 1
ATOM 1324 N N . ARG A 1 179 ? -13.402 16.143 1.688 1.00 93.81 179 ARG A N 1
ATOM 1325 C CA . ARG A 1 179 ? -14.059 15.361 0.618 1.00 93.81 179 ARG A CA 1
ATOM 1326 C C . ARG A 1 179 ? -14.402 13.941 1.065 1.00 93.81 179 ARG A C 1
ATOM 1328 O O . ARG A 1 179 ? -15.513 13.473 0.834 1.00 93.81 179 ARG A O 1
ATOM 1335 N N . VAL A 1 180 ? -13.471 13.252 1.730 1.00 93.94 180 VAL A N 1
ATOM 1336 C CA . VAL A 1 180 ? -13.709 11.890 2.236 1.00 93.94 180 VAL A CA 1
ATOM 1337 C C . VAL A 1 180 ? -14.858 11.886 3.252 1.00 93.94 180 VAL A C 1
ATOM 1339 O O . VAL A 1 180 ? -15.752 11.049 3.153 1.00 93.94 180 VAL A O 1
ATOM 1342 N N . ILE A 1 181 ? -14.877 12.835 4.193 1.00 94.81 181 ILE A N 1
ATOM 1343 C CA . ILE A 1 181 ? -15.926 12.966 5.218 1.00 94.81 181 ILE A CA 1
ATOM 1344 C C . ILE A 1 181 ? -17.301 13.294 4.614 1.00 94.81 181 ILE A C 1
ATOM 1346 O O . ILE A 1 181 ? -18.310 12.748 5.070 1.00 94.81 181 ILE A O 1
ATOM 1350 N N . GLU A 1 182 ? -17.356 14.141 3.583 1.00 94.62 182 GLU A N 1
ATOM 1351 C CA . GLU A 1 182 ? -18.586 14.463 2.842 1.00 94.62 182 GLU A CA 1
ATOM 1352 C C . GLU A 1 182 ? -19.191 13.221 2.169 1.00 94.62 182 GLU A C 1
ATOM 1354 O O . GLU A 1 182 ? -20.408 13.044 2.191 1.00 94.62 182 GLU A O 1
ATOM 1359 N N . LEU A 1 183 ? -18.346 12.317 1.662 1.00 90.88 183 LEU A N 1
ATOM 1360 C CA . LEU A 1 183 ? -18.750 11.047 1.046 1.00 90.88 183 LEU A CA 1
ATOM 1361 C C . LEU A 1 183 ? -19.077 9.927 2.055 1.00 90.88 183 LEU A C 1
ATOM 1363 O O . LEU A 1 183 ? -19.546 8.864 1.641 1.00 90.88 183 LEU A O 1
ATOM 1367 N N . CYS A 1 184 ? -18.825 10.134 3.351 1.00 94.00 184 CYS A N 1
ATOM 1368 C CA . CYS A 1 184 ? -19.051 9.149 4.410 1.00 94.00 184 CYS A CA 1
ATOM 1369 C C . CYS A 1 184 ? -20.387 9.351 5.132 1.00 94.00 184 CYS A C 1
ATOM 1371 O O . CYS A 1 184 ? -20.759 10.474 5.494 1.00 94.00 184 CYS A O 1
ATOM 1373 N N . SER A 1 185 ? -21.056 8.237 5.448 1.00 94.75 185 SER A N 1
ATOM 1374 C CA . SER A 1 185 ? -22.206 8.234 6.358 1.00 94.75 185 SER A CA 1
ATOM 1375 C C . SER A 1 185 ? -21.789 8.645 7.775 1.00 94.75 185 SER A C 1
ATOM 1377 O O . SER A 1 185 ? -20.623 8.516 8.153 1.00 94.75 185 SER A O 1
ATOM 1379 N N . ALA A 1 186 ? -22.736 9.118 8.592 1.00 94.69 186 ALA A N 1
ATOM 1380 C CA . ALA A 1 186 ? -22.445 9.607 9.945 1.00 94.69 186 ALA A CA 1
ATOM 1381 C C . ALA A 1 186 ? -21.660 8.594 10.805 1.00 94.69 186 ALA A C 1
ATOM 1383 O O . ALA A 1 186 ? -20.713 8.978 11.486 1.00 94.69 186 ALA A O 1
ATOM 1384 N N . HIS A 1 187 ? -21.991 7.302 10.702 1.00 92.50 187 HIS A N 1
ATOM 1385 C CA . HIS A 1 187 ? -21.301 6.226 11.419 1.00 92.50 187 HIS A CA 1
ATOM 1386 C C . HIS A 1 187 ? -19.884 5.941 10.887 1.00 92.50 187 HIS A C 1
ATOM 1388 O O . HIS A 1 187 ? -19.028 5.503 11.641 1.00 92.50 187 HIS A O 1
ATOM 1394 N N . GLN A 1 188 ? -19.602 6.211 9.609 1.00 93.69 188 GLN A N 1
ATOM 1395 C CA . GLN A 1 188 ? -18.262 6.040 9.028 1.00 93.69 188 GLN A CA 1
ATOM 1396 C C . GLN A 1 188 ? -17.309 7.188 9.390 1.00 93.69 188 GLN A C 1
ATOM 1398 O O . GLN A 1 188 ? -16.097 6.989 9.426 1.00 93.69 188 GLN A O 1
ATOM 1403 N N . ARG A 1 189 ? -17.832 8.389 9.674 1.00 94.94 189 ARG A N 1
ATOM 1404 C CA . ARG A 1 189 ? -17.010 9.583 9.940 1.00 94.94 189 ARG A CA 1
ATOM 1405 C C . ARG A 1 189 ? -16.105 9.431 11.164 1.00 94.94 189 ARG A C 1
ATOM 1407 O O . ARG A 1 189 ? -14.970 9.890 11.106 1.00 94.94 189 ARG A O 1
ATOM 1414 N N . SER A 1 190 ? -16.554 8.754 12.223 1.00 94.69 190 SER A N 1
ATOM 1415 C CA . SER A 1 190 ? -15.722 8.447 13.399 1.00 94.69 190 SER A CA 1
ATOM 1416 C C . SER A 1 190 ? -14.498 7.600 13.033 1.00 94.69 190 SER A C 1
ATOM 1418 O O . SER A 1 190 ? -13.378 7.975 13.365 1.00 94.69 190 SER A O 1
ATOM 1420 N N . PHE A 1 191 ? -14.686 6.525 12.261 1.00 94.31 191 PHE A N 1
ATOM 1421 C CA . PHE A 1 191 ? -13.581 5.692 11.771 1.00 94.31 191 PHE A CA 1
ATOM 1422 C C . PHE A 1 191 ? -12.608 6.473 10.880 1.00 94.31 191 PHE A C 1
ATOM 1424 O O . PHE A 1 191 ? -11.407 6.233 10.926 1.00 94.31 191 PHE A O 1
ATOM 1431 N N . VAL A 1 192 ? -13.096 7.424 10.076 1.00 94.88 192 VAL A N 1
ATOM 1432 C CA . VAL A 1 192 ? -12.245 8.267 9.214 1.00 94.88 192 VAL A CA 1
ATOM 1433 C C . VAL A 1 192 ? -11.422 9.279 10.032 1.00 94.88 192 VAL A C 1
ATOM 1435 O O . VAL A 1 192 ? -10.261 9.523 9.696 1.00 94.88 192 VAL A O 1
ATOM 1438 N N . VAL A 1 193 ? -11.967 9.820 11.131 1.00 96.25 193 VAL A N 1
ATOM 1439 C CA . VAL A 1 193 ? -11.217 10.639 12.111 1.00 96.25 193 VAL A CA 1
ATOM 1440 C C . VAL A 1 193 ? -10.094 9.821 12.757 1.00 96.25 193 VAL A C 1
ATOM 1442 O O . VAL A 1 193 ? -8.944 10.267 12.823 1.00 96.25 193 VAL A O 1
ATOM 1445 N N . GLU A 1 194 ? -10.416 8.617 13.230 1.00 96.69 194 GLU A N 1
ATOM 1446 C CA . GLU A 1 194 ? -9.462 7.738 13.908 1.00 96.69 194 GLU A CA 1
ATOM 1447 C C . GLU A 1 194 ? -8.369 7.249 12.945 1.00 96.69 194 GLU A C 1
ATOM 1449 O O . GLU A 1 194 ? -7.178 7.343 13.248 1.00 96.69 194 GLU A O 1
ATOM 1454 N N . LEU A 1 195 ? -8.757 6.858 11.725 1.00 96.31 195 LEU A N 1
ATOM 1455 C CA . LEU A 1 195 ? -7.841 6.541 10.634 1.00 96.31 195 LEU A CA 1
ATOM 1456 C C . LEU A 1 195 ? -6.870 7.699 10.385 1.00 96.31 195 LEU A C 1
ATOM 1458 O O . LEU A 1 195 ? -5.663 7.472 10.407 1.00 96.31 195 LEU A O 1
ATOM 1462 N N . ARG A 1 196 ? -7.351 8.943 10.221 1.00 96.50 196 ARG A N 1
ATOM 1463 C CA . ARG A 1 196 ? -6.467 10.112 10.035 1.00 96.50 196 ARG A CA 1
ATOM 1464 C C . ARG A 1 196 ? -5.454 10.232 11.180 1.00 96.50 196 ARG A C 1
ATOM 1466 O O . ARG A 1 196 ? -4.275 10.437 10.907 1.00 96.50 196 ARG A O 1
ATOM 1473 N N . SER A 1 197 ? -5.877 10.025 12.428 1.00 97.69 197 SER A N 1
ATOM 1474 C CA . SER A 1 197 ? -4.985 10.038 13.599 1.00 97.69 197 SER A CA 1
ATOM 1475 C C . SER A 1 197 ? -3.889 8.963 13.531 1.00 97.69 197 SER A C 1
ATOM 1477 O O . SER A 1 197 ? -2.722 9.265 13.798 1.00 97.69 197 SER A O 1
ATOM 1479 N N . TYR A 1 198 ? -4.217 7.732 13.120 1.00 97.88 198 TYR A N 1
ATOM 1480 C CA . TYR A 1 198 ? -3.224 6.667 12.922 1.00 97.88 198 TYR A CA 1
ATOM 1481 C C . TYR A 1 198 ? -2.269 6.955 11.759 1.00 97.88 198 TYR A C 1
ATOM 1483 O O . TYR A 1 198 ? -1.058 6.791 11.910 1.00 97.88 198 TYR A O 1
ATOM 1491 N N . LEU A 1 199 ? -2.768 7.434 10.618 1.00 96.75 199 LEU A N 1
ATOM 1492 C CA . LEU A 1 199 ? -1.916 7.772 9.473 1.00 96.75 199 LEU A CA 1
ATOM 1493 C C . LEU A 1 199 ? -0.970 8.944 9.819 1.00 96.75 199 LEU A C 1
ATOM 1495 O O . LEU A 1 199 ? 0.222 8.869 9.530 1.00 96.75 199 LEU A O 1
ATOM 1499 N N . SER A 1 200 ? -1.438 9.965 10.550 1.00 97.06 200 SER A N 1
ATOM 1500 C CA . SER A 1 200 ? -0.593 11.044 11.097 1.00 97.06 200 SER A CA 1
ATOM 1501 C C . SER A 1 200 ? 0.414 10.574 12.159 1.00 97.06 200 SER A C 1
ATOM 1503 O O . SER A 1 200 ? 1.433 11.233 12.380 1.00 97.06 200 SER A O 1
ATOM 1505 N N . LYS A 1 201 ? 0.167 9.451 12.845 1.00 98.00 201 LYS A N 1
ATOM 1506 C CA . LYS A 1 201 ? 1.172 8.810 13.706 1.00 98.00 201 LYS A CA 1
ATOM 1507 C C . LYS A 1 201 ? 2.266 8.165 12.850 1.00 98.00 201 LYS A C 1
ATOM 1509 O O . LYS A 1 201 ? 3.426 8.528 13.013 1.00 98.00 201 LYS A O 1
ATOM 1514 N N . TYR A 1 202 ? 1.903 7.311 11.893 1.00 97.44 202 TYR A N 1
ATOM 1515 C CA . TYR A 1 202 ? 2.873 6.630 11.026 1.00 97.44 202 TYR A CA 1
ATOM 1516 C C . TYR A 1 202 ? 3.685 7.583 10.138 1.00 97.44 202 TYR A C 1
ATOM 1518 O O . TYR A 1 202 ? 4.873 7.354 9.920 1.00 97.44 202 TYR A O 1
ATOM 1526 N N . GLN A 1 203 ? 3.101 8.702 9.699 1.00 96.44 203 GLN A N 1
ATOM 1527 C CA . GLN A 1 203 ? 3.843 9.748 8.991 1.00 96.44 203 GLN A CA 1
ATOM 1528 C C . GLN A 1 203 ? 4.956 10.359 9.867 1.00 96.44 203 GLN A C 1
ATOM 1530 O O . GLN A 1 203 ? 6.062 10.582 9.381 1.00 96.44 203 GLN A O 1
ATOM 1535 N N . ARG A 1 204 ? 4.705 10.579 11.169 1.00 97.62 204 ARG A N 1
ATOM 1536 C CA . ARG A 1 204 ? 5.729 11.057 12.124 1.00 97.62 204 ARG A CA 1
ATOM 1537 C C . ARG A 1 204 ? 6.781 9.999 12.459 1.00 97.62 204 ARG A C 1
ATOM 1539 O O . ARG A 1 204 ? 7.910 10.359 12.766 1.00 97.62 204 ARG A O 1
ATOM 1546 N N . GLU A 1 205 ? 6.427 8.720 12.372 1.00 97.25 205 GLU A N 1
ATOM 1547 C CA . GLU A 1 205 ? 7.358 7.587 12.493 1.00 97.25 205 GLU A CA 1
ATOM 1548 C C . GLU A 1 205 ? 8.195 7.366 11.213 1.00 97.25 205 GLU A C 1
ATOM 1550 O O . GLU A 1 205 ? 9.083 6.517 11.195 1.00 97.25 205 GLU A O 1
ATOM 1555 N N . GLY A 1 206 ? 7.956 8.144 10.147 1.00 96.69 206 GLY A N 1
ATOM 1556 C CA . GLY A 1 206 ? 8.708 8.074 8.892 1.00 96.69 206 GLY A CA 1
ATOM 1557 C C . GLY A 1 206 ? 8.268 6.951 7.947 1.00 96.69 206 GLY A C 1
ATOM 1558 O O . GLY A 1 206 ? 8.983 6.636 6.995 1.00 96.69 206 GLY A O 1
ATOM 1559 N N . CYS A 1 207 ? 7.103 6.336 8.173 1.00 96.62 207 CYS A N 1
ATOM 1560 C CA . CYS A 1 207 ? 6.573 5.299 7.291 1.00 96.62 207 CYS A CA 1
ATOM 1561 C C . CYS A 1 207 ? 6.136 5.898 5.944 1.00 96.62 207 CYS A C 1
ATOM 1563 O O . CYS A 1 207 ? 5.199 6.690 5.887 1.00 96.62 207 CYS A O 1
ATOM 1565 N N . ALA A 1 208 ? 6.767 5.480 4.843 1.00 95.88 208 ALA A N 1
ATOM 1566 C CA . ALA A 1 208 ? 6.394 5.920 3.492 1.00 95.88 208 ALA A CA 1
ATOM 1567 C C . ALA A 1 208 ? 5.074 5.299 2.982 1.00 95.88 208 ALA A C 1
ATOM 1569 O O . ALA A 1 208 ? 4.388 5.887 2.144 1.00 95.88 208 ALA A O 1
ATOM 1570 N N . TYR A 1 209 ? 4.720 4.115 3.491 1.00 97.12 209 TYR A N 1
ATOM 1571 C CA . TYR A 1 209 ? 3.530 3.355 3.107 1.00 97.12 209 TYR A CA 1
ATOM 1572 C C . TYR A 1 209 ? 2.850 2.752 4.336 1.00 97.12 209 TYR A C 1
ATOM 1574 O O . TYR A 1 209 ? 3.509 2.448 5.330 1.00 97.12 209 TYR A O 1
ATOM 1582 N N . VAL A 1 210 ? 1.539 2.535 4.232 1.00 97.44 210 VAL A N 1
ATOM 1583 C CA . VAL A 1 210 ? 0.704 1.794 5.188 1.00 97.44 210 VAL A CA 1
ATOM 1584 C C . VAL A 1 210 ? -0.270 0.922 4.394 1.00 97.44 210 VAL A C 1
ATOM 1586 O O . VAL A 1 210 ? -0.842 1.374 3.402 1.00 97.44 210 VAL A O 1
ATOM 1589 N N . TRP A 1 211 ? -0.474 -0.325 4.808 1.00 97.81 211 TRP A N 1
ATOM 1590 C CA . TRP A 1 211 ? -1.509 -1.188 4.240 1.00 97.81 211 TRP A CA 1
ATOM 1591 C C . TRP A 1 211 ? -2.850 -0.905 4.909 1.00 97.81 211 TRP A C 1
ATOM 1593 O O . TRP A 1 211 ? -2.945 -0.936 6.134 1.00 97.81 211 TRP A O 1
ATOM 1603 N N . LEU A 1 212 ? -3.896 -0.676 4.117 1.00 97.38 212 LEU A N 1
ATOM 1604 C CA . LEU A 1 212 ? -5.273 -0.580 4.599 1.00 97.38 212 LEU A CA 1
ATOM 1605 C C . LEU A 1 212 ? -6.026 -1.830 4.141 1.00 97.38 212 LEU A C 1
ATOM 1607 O O . LEU A 1 212 ? -6.128 -2.075 2.940 1.00 97.38 212 LEU A O 1
ATOM 1611 N N . TYR A 1 213 ? -6.539 -2.613 5.087 1.00 98.00 213 TYR A N 1
ATOM 1612 C CA . TYR A 1 213 ? -7.284 -3.847 4.838 1.00 98.00 213 TYR A CA 1
ATOM 1613 C C . TYR A 1 213 ? -8.740 -3.701 5.299 1.00 98.00 213 TYR A C 1
ATOM 1615 O O . TYR A 1 213 ? -9.004 -3.381 6.457 1.00 98.00 213 TYR A O 1
ATOM 1623 N N . SER A 1 214 ? -9.688 -3.943 4.395 1.00 97.19 214 SER A N 1
ATOM 1624 C CA . SER A 1 214 ? -11.125 -3.968 4.672 1.00 97.19 214 SER A CA 1
ATOM 1625 C C . SER A 1 214 ? -11.544 -5.337 5.197 1.00 97.19 214 SER A C 1
ATOM 1627 O O . SER A 1 214 ? -11.574 -6.313 4.447 1.00 97.19 214 SER A O 1
ATOM 1629 N N . ALA A 1 215 ? -11.970 -5.391 6.460 1.00 96.25 215 ALA A N 1
ATOM 1630 C CA . ALA A 1 215 ? -12.551 -6.601 7.041 1.00 96.25 215 ALA A CA 1
ATOM 1631 C C . ALA A 1 215 ? -13.905 -6.982 6.405 1.00 96.25 215 ALA A C 1
ATOM 1633 O O . ALA A 1 215 ? -14.286 -8.148 6.425 1.00 96.25 215 ALA A O 1
ATOM 1634 N N . LYS A 1 216 ? -14.626 -6.013 5.816 1.00 95.12 216 LYS A N 1
ATOM 1635 C CA . LYS A 1 216 ? -15.955 -6.219 5.210 1.00 95.12 216 LYS A CA 1
ATOM 1636 C C . LYS A 1 216 ? -15.938 -6.804 3.798 1.00 95.12 216 LYS A C 1
ATOM 1638 O O . LYS A 1 216 ? -16.991 -7.221 3.326 1.00 95.12 216 LYS A O 1
ATOM 1643 N N . GLY A 1 217 ? -14.801 -6.777 3.104 1.00 93.44 217 GLY A N 1
ATOM 1644 C CA . GLY A 1 217 ? -14.742 -7.138 1.683 1.00 93.44 217 GLY A CA 1
ATOM 1645 C C . GLY A 1 217 ? -13.467 -7.838 1.231 1.00 93.44 217 GLY A C 1
ATOM 1646 O O . GLY A 1 217 ? -13.241 -7.864 0.027 1.00 93.44 217 GLY A O 1
ATOM 1647 N N . ASP A 1 218 ? -12.639 -8.330 2.164 1.00 96.25 218 ASP A N 1
ATOM 1648 C CA . ASP A 1 218 ? -11.336 -8.975 1.898 1.00 96.25 218 ASP A CA 1
ATOM 1649 C C . ASP A 1 218 ? -10.499 -8.200 0.860 1.00 96.25 218 ASP A C 1
ATOM 1651 O O . ASP A 1 218 ? -10.020 -8.714 -0.150 1.00 96.25 218 ASP A O 1
ATOM 1655 N N . TYR A 1 219 ? -10.418 -6.883 1.071 1.00 97.00 219 TYR A N 1
ATOM 1656 C CA . TYR A 1 219 ? -9.852 -5.947 0.106 1.00 97.00 219 TYR A CA 1
ATOM 1657 C C . TYR A 1 219 ? -8.733 -5.139 0.745 1.00 97.00 219 TYR A C 1
ATOM 1659 O O . TYR A 1 219 ? -8.951 -4.463 1.752 1.00 97.00 219 TYR A O 1
ATOM 1667 N N . SER A 1 220 ? -7.542 -5.178 0.150 1.00 96.75 220 SER A N 1
ATOM 1668 C CA . SER A 1 220 ? -6.372 -4.440 0.624 1.00 96.75 220 SER A CA 1
ATOM 1669 C C . SER A 1 220 ? -5.871 -3.425 -0.400 1.00 96.75 220 SER A C 1
ATOM 1671 O O . SER A 1 220 ? -5.919 -3.647 -1.610 1.00 96.75 220 SER A O 1
ATOM 1673 N N . ILE A 1 221 ? -5.365 -2.300 0.104 1.00 96.56 221 ILE A N 1
ATOM 1674 C CA . ILE A 1 221 ? -4.653 -1.286 -0.677 1.00 96.56 221 ILE A CA 1
ATOM 1675 C C . ILE A 1 221 ? -3.389 -0.841 0.058 1.00 96.56 221 ILE A C 1
ATOM 1677 O O . ILE A 1 221 ? -3.372 -0.723 1.284 1.00 96.56 221 ILE A O 1
ATOM 1681 N N . THR A 1 222 ? -2.337 -0.532 -0.694 1.00 95.94 222 THR A N 1
ATOM 1682 C CA . THR A 1 222 ? -1.208 0.261 -0.196 1.00 95.94 222 THR A CA 1
ATOM 1683 C C . THR A 1 222 ? -1.553 1.738 -0.271 1.00 95.94 222 THR A C 1
ATOM 1685 O O . THR A 1 222 ? -1.741 2.278 -1.361 1.00 95.94 222 THR A O 1
ATOM 1688 N N . TYR A 1 223 ? -1.584 2.398 0.879 1.00 95.56 223 TYR A N 1
ATOM 1689 C CA . TYR A 1 223 ? -1.718 3.840 0.991 1.00 95.56 223 TYR A CA 1
ATOM 1690 C C . TYR A 1 223 ? -0.331 4.477 1.151 1.00 95.56 223 TYR A C 1
ATOM 1692 O O . TYR A 1 223 ? 0.482 4.011 1.952 1.00 95.56 223 TYR A O 1
ATOM 1700 N N . LYS A 1 224 ? -0.050 5.537 0.388 1.00 94.69 224 LYS A N 1
ATOM 1701 C CA . LYS A 1 224 ? 1.212 6.289 0.439 1.00 94.69 224 LYS A CA 1
ATOM 1702 C C . LYS A 1 224 ? 1.037 7.560 1.279 1.00 94.69 224 LYS A C 1
ATOM 1704 O O . LYS A 1 224 ? 0.056 8.277 1.086 1.00 94.69 224 LYS A O 1
ATOM 1709 N N . MET A 1 225 ? 1.981 7.814 2.188 1.00 92.94 225 MET A N 1
ATOM 1710 C CA . MET A 1 225 ? 1.990 8.981 3.091 1.00 92.94 225 MET A CA 1
ATOM 1711 C C . MET A 1 225 ? 2.462 10.280 2.430 1.00 92.94 225 MET A C 1
ATOM 1713 O O . MET A 1 225 ? 3.197 10.201 1.417 1.00 92.94 225 MET A O 1
#

pLDDT: mean 74.73, std 22.67, range [35.56, 98.12]

Secondary structure (DSSP, 8-state):
---SSSSS-----HHHHHHHHHHHHHHHHHHHHHHHHHHH-------------------------------------------------------------------------TTTT--S-HHHHHHHHHHHHHHHHHHHHHHHHHHHT--EEEE---HHHHHHHHHSS-TTSHHHHHHHHHTS-HHHHHHHHHHHHHHHHHHHTT-SEEEEEETTTTEEEEEE-

Foldseek 3Di:
DDDPPDPDPDDDDPVRVVVVVVVVVVVVVVVVVVVVVVVPPDDDDDDDDDDDDDDDDDDDDDDDDDDDDDDDDDDDDDDDDDDDDDDDDDDPDPPPPPDPDDPPVQDDDDDDDPPPPDDPDPPVVVVVVVVVRVVVSVVVVVVVVLVVPAAEDEDQDDVVLVVLCQVFPHCLDPVSVVVSCVVDDPVCNVVSVVVNVVVVVVVVVVRQWHWYAHPVYRDIDIDGD

Sequence (225 aa):
VKNILRRVECEVSREKLCAWLHADIGEQLRLDLQTHEMRSGTGLVSGMNTSISMVGRDGSGTQLGLSSSGARLSSAPSNMGSVPLNTHIQSSTTATSTGTGSASSRLEVVLVNPQQKTKNLNRSKHKQKMMLTDRAASSVSRVMGEVKSAPVLVLDLGPELLRRLAGEPTILSDSGYKRVIELCSAHQRSFVVELRSYLSKYQREGCAYVWLYSAKGDYSITYKM